Protein AF-0000000076582493 (afdb_homodimer)

Nearest PDB structures (foldseek):
  3i0y-assembly1_B  TM=6.737E-01  e=2.158E-02  Xanthomonas campestris pv. campestris
  3f7x-assembly1_A-2  TM=6.813E-01  e=5.740E-02  Pseudomonas putida KT2440
  3f8h-assembly1_B  TM=6.089E-01  e=3.048E-02  Ruegeria sp. TM1040
  3cnx-assembly1_B  TM=4.450E-01  e=8.586E-02  Streptomyces avermitilis
  6baq-assembly2_B  TM=2.419E-01  e=7.643E-01  Mus musculus

Secondary structure (DSSP, 8-state):
----TT--SHHHHHHHHHHHHHH-TTEEEEEEEEEEETTTTEEEEEEEEEEE--S--TT-PPP---EEEEEEEEEEEE-TTS-EEEEEEEEEESS--STTS---TTT-/----TT--SHHHHHHHHHHHHHH-TTEEEEEEEEEEETTTTEEEEEEEEEEE--S--TT-PPP---EEEEEEEEEEEE-TTS-EEEEEEEEEESTTHHHHS---TTT-

pLDDT: mean 79.19, std 18.36, range [30.31, 95.88]

Radius of gyration: 18.49 Å; Cα contacts (8 Å, |Δi|>4): 428; chains: 2; bounding box: 43×45×30 Å

InterPro domains:
  IPR032710 NTF2-like domain superfamily [SSF54427] (7-92)

Structure (mmCIF, N/CA/C/O backbone):
data_AF-0000000076582493-model_v1
#
loop_
_entity.id
_entity.type
_entity.pdbx_description
1 polymer 'Uncharacterized protein'
#
loop_
_atom_site.group_PDB
_atom_site.id
_atom_site.type_symbol
_atom_site.label_atom_id
_atom_site.label_alt_id
_atom_site.label_comp_id
_atom_site.label_asym_id
_atom_site.label_entity_id
_atom_site.label_seq_id
_atom_site.pdbx_PDB_ins_code
_atom_site.Cartn_x
_atom_site.Cartn_y
_atom_site.Cartn_z
_atom_site.occupancy
_atom_site.B_iso_or_equiv
_atom_site.auth_seq_id
_atom_site.auth_comp_id
_atom_site.auth_asym_id
_atom_site.auth_atom_id
_atom_site.pdbx_PDB_model_num
ATOM 1 N N . MET A 1 1 ? 2.334 21.609 0.823 1 36.66 1 MET A N 1
ATOM 2 C CA . MET A 1 1 ? 3.271 20.844 1.646 1 36.66 1 MET A CA 1
ATOM 3 C C . MET A 1 1 ? 4.688 21.391 1.502 1 36.66 1 MET A C 1
ATOM 5 O O . MET A 1 1 ? 5.195 21.531 0.387 1 36.66 1 MET A O 1
ATOM 9 N N . GLY A 1 2 ? 5.059 22.234 2.297 1 44.94 2 GLY A N 1
ATOM 10 C CA . GLY A 1 2 ? 6.41 22.75 2.137 1 44.94 2 GLY A CA 1
ATOM 11 C C . GLY A 1 2 ? 7.445 21.672 1.931 1 44.94 2 GLY A C 1
ATOM 12 O O . GLY A 1 2 ? 7.367 20.594 2.545 1 44.94 2 GLY A O 1
ATOM 13 N N . LEU A 1 3 ? 7.957 21.469 0.714 1 52.31 3 LEU A N 1
ATOM 14 C CA . LEU A 1 3 ? 9.023 20.547 0.329 1 52.31 3 LEU A CA 1
ATOM 15 C C . LEU A 1 3 ? 10.148 20.562 1.356 1 52.31 3 LEU A C 1
ATOM 17 O O . LEU A 1 3 ? 10.641 21.625 1.735 1 52.31 3 LEU A O 1
ATOM 21 N N . VAL A 1 4 ? 10.055 19.625 2.363 1 58 4 VAL A N 1
ATOM 22 C CA . VAL A 1 4 ? 11.195 19.453 3.262 1 58 4 VAL A CA 1
ATOM 23 C C . VAL A 1 4 ? 12.484 19.359 2.447 1 58 4 VAL A C 1
ATOM 25 O O . VAL A 1 4 ? 12.609 18.5 1.58 1 58 4 VAL A O 1
ATOM 28 N N . GLU A 1 5 ? 13.188 20.484 2.439 1 62.09 5 GLU A N 1
ATOM 29 C CA . GLU A 1 5 ? 14.539 20.406 1.898 1 62.09 5 GLU A CA 1
ATOM 30 C C . GLU A 1 5 ? 15.305 19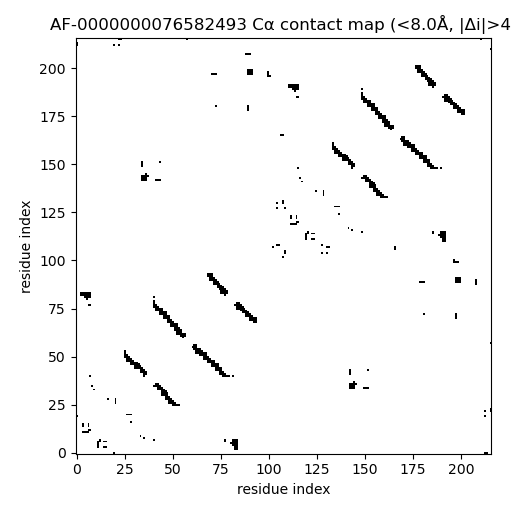.234 2.494 1 62.09 5 GLU A C 1
ATOM 32 O O . GLU A 1 5 ? 15.141 18.906 3.674 1 62.09 5 GLU A O 1
ATOM 37 N N . ASP A 1 6 ? 16 18.391 1.683 1 71.5 6 ASP A N 1
ATOM 38 C CA . ASP A 1 6 ? 16.797 17.25 2.1 1 71.5 6 ASP A CA 1
ATOM 39 C C . ASP A 1 6 ? 15.93 16.188 2.764 1 71.5 6 ASP A C 1
ATOM 41 O O . ASP A 1 6 ? 16.234 15.727 3.869 1 71.5 6 ASP A O 1
ATOM 45 N N . ALA A 1 7 ? 14.867 15.867 2.178 1 73.94 7 ALA A N 1
ATOM 46 C CA . ALA A 1 7 ? 13.859 14.945 2.697 1 73.94 7 ALA A CA 1
ATOM 47 C C . ALA A 1 7 ? 14.266 13.5 2.441 1 73.94 7 ALA A C 1
ATOM 49 O O . ALA A 1 7 ? 13.68 12.578 3.02 1 73.94 7 ALA A O 1
ATOM 50 N N . PHE A 1 8 ? 15.367 13.422 1.615 1 79.38 8 PHE A N 1
ATOM 51 C CA . PHE A 1 8 ? 15.766 12.047 1.321 1 79.38 8 PHE A CA 1
ATOM 52 C C . PHE A 1 8 ? 16.438 11.406 2.531 1 79.38 8 PHE A C 1
ATOM 54 O O . PHE A 1 8 ? 17.25 12.039 3.197 1 79.38 8 PHE A O 1
ATOM 61 N N . GLY A 1 9 ? 15.992 10.219 2.867 1 79.38 9 GLY A N 1
ATOM 62 C CA . GLY A 1 9 ? 16.469 9.5 4.035 1 79.38 9 GLY A CA 1
ATOM 63 C C . GLY A 1 9 ? 15.461 9.438 5.16 1 79.38 9 GLY A C 1
ATOM 64 O O . GLY A 1 9 ? 14.391 10.039 5.07 1 79.38 9 GLY A O 1
ATOM 65 N N . ILE A 1 10 ? 15.781 8.641 6.242 1 80.94 10 ILE A N 1
ATOM 66 C CA . ILE A 1 10 ? 14.867 8.375 7.344 1 80.94 10 ILE A CA 1
ATOM 67 C C . ILE A 1 10 ? 14.492 9.688 8.039 1 80.94 10 ILE A C 1
ATOM 69 O O . ILE A 1 10 ? 13.312 9.953 8.281 1 80.94 10 ILE A O 1
ATOM 73 N N . SER A 1 11 ? 15.531 10.453 8.32 1 83.19 11 SER A N 1
ATOM 74 C CA . SER A 1 11 ? 15.273 11.695 9.039 1 83.19 11 SER A CA 1
ATOM 75 C C . SER A 1 11 ? 14.375 12.625 8.227 1 83.19 11 SER A C 1
ATOM 77 O O . SER A 1 11 ? 13.438 13.219 8.766 1 83.19 11 SER A O 1
ATOM 79 N N . GLY A 1 12 ? 14.688 12.766 6.941 1 83.06 12 GLY A N 1
ATOM 80 C CA . GLY A 1 12 ? 13.898 13.625 6.074 1 83.06 12 GLY A CA 1
ATOM 81 C C . GLY A 1 12 ? 12.461 13.172 5.93 1 83.06 12 GLY A C 1
ATOM 82 O O . GLY A 1 12 ? 11.539 13.984 5.961 1 83.06 12 GLY A O 1
ATOM 83 N N . LEU A 1 13 ? 12.258 11.898 5.812 1 84.88 13 LEU A N 1
ATOM 84 C CA . LEU A 1 13 ? 10.906 11.352 5.68 1 84.88 13 LEU A CA 1
ATOM 85 C C . LEU A 1 13 ? 10.117 11.531 6.969 1 84.88 13 LEU A C 1
ATOM 87 O O . LEU A 1 13 ? 8.922 11.828 6.93 1 84.88 13 LEU A O 1
ATOM 91 N N . GLN A 1 14 ? 10.75 11.297 8.086 1 86.38 14 GLN A N 1
ATOM 92 C CA . GLN A 1 14 ? 10.094 11.531 9.367 1 86.38 14 GLN A CA 1
ATOM 93 C C . GLN A 1 14 ? 9.633 12.984 9.492 1 86.38 14 GLN A C 1
ATOM 95 O O . GLN A 1 14 ? 8.547 13.258 10.008 1 86.38 14 GLN A O 1
ATOM 100 N N . ASP A 1 15 ? 10.492 13.883 9.031 1 84 15 ASP A N 1
ATOM 101 C CA . ASP A 1 15 ? 10.133 15.297 9.055 1 84 15 ASP A CA 1
ATOM 102 C C . ASP A 1 15 ? 8.898 15.562 8.195 1 84 15 ASP A C 1
ATOM 104 O O . ASP A 1 15 ? 8.023 16.344 8.586 1 84 15 ASP A O 1
ATOM 108 N N . VAL A 1 16 ? 8.852 14.953 7.07 1 80.19 16 VAL A N 1
ATOM 109 C CA . VAL A 1 16 ? 7.711 15.109 6.172 1 80.19 16 VAL A CA 1
ATOM 110 C C . VAL A 1 16 ? 6.438 14.633 6.863 1 80.19 16 VAL A C 1
ATOM 112 O O . VAL A 1 16 ? 5.41 15.312 6.828 1 80.19 16 VAL A O 1
ATOM 115 N N . ILE A 1 17 ? 6.484 13.5 7.535 1 83.06 17 ILE A N 1
ATOM 116 C CA . ILE A 1 17 ? 5.336 12.922 8.219 1 83.06 17 ILE A CA 1
ATOM 117 C C . ILE A 1 17 ? 4.906 13.82 9.375 1 83.06 17 ILE A C 1
ATOM 119 O O . ILE A 1 17 ? 3.717 14.07 9.562 1 83.06 17 ILE A O 1
ATOM 123 N N . GLN A 1 18 ? 5.871 14.258 10.07 1 84.5 18 GLN A N 1
ATOM 124 C CA . GLN A 1 18 ? 5.586 15.117 11.211 1 84.5 18 GLN A CA 1
ATOM 125 C C . GLN A 1 18 ? 4.918 16.422 10.766 1 84.5 18 GLN A C 1
ATOM 127 O O . GLN A 1 18 ? 4.004 16.906 11.43 1 84.5 18 GLN A O 1
ATOM 132 N N . GLU A 1 19 ? 5.43 16.984 9.734 1 82.19 19 GLU A N 1
ATOM 133 C CA . GLU A 1 19 ? 4.816 18.203 9.203 1 82.19 19 GLU A CA 1
ATOM 134 C C . GLU A 1 19 ? 3.367 17.953 8.797 1 82.19 19 GLU A C 1
ATOM 136 O O . GLU A 1 19 ? 2.492 18.781 9.07 1 82.19 19 GLU A O 1
ATOM 141 N N . PHE A 1 20 ? 3.115 16.844 8.148 1 81 20 PHE A N 1
ATOM 142 C CA . PHE A 1 20 ? 1.756 16.484 7.762 1 81 20 PHE A CA 1
ATOM 143 C C . PHE A 1 20 ? 0.87 16.312 8.992 1 81 20 PHE A C 1
ATOM 145 O O . PHE A 1 20 ? -0.244 16.844 9.031 1 81 20 PHE A O 1
ATOM 152 N N . GLN A 1 21 ? 1.326 15.648 9.953 1 85.94 21 GLN A N 1
ATOM 153 C CA . GLN A 1 21 ? 0.554 15.414 11.164 1 85.94 21 GLN A CA 1
ATOM 154 C C . GLN A 1 21 ? 0.269 16.719 11.898 1 85.94 21 GLN A C 1
ATOM 156 O O . GLN A 1 21 ? -0.774 16.875 12.539 1 85.94 21 GLN A O 1
ATOM 161 N N . ALA A 1 22 ? 1.181 17.656 11.836 1 85.69 22 ALA A N 1
ATOM 162 C CA . ALA A 1 22 ? 0.992 18.953 12.5 1 85.69 22 ALA A CA 1
ATOM 163 C C . ALA A 1 22 ? -0.225 19.688 11.945 1 85.69 22 ALA A C 1
ATOM 165 O O . ALA A 1 22 ? -0.919 20.391 12.68 1 85.69 22 ALA A O 1
ATOM 166 N N . SER A 1 23 ? -0.475 19.5 10.68 1 83.5 23 SER A N 1
ATOM 167 C CA . SER A 1 23 ? -1.624 20.125 10.039 1 83.5 23 SER A CA 1
ATOM 168 C C . SER A 1 23 ? -2.887 19.297 10.227 1 83.5 23 SER A C 1
ATOM 170 O O . SER A 1 23 ? -3.99 19.75 9.914 1 83.5 23 SER A O 1
ATOM 172 N N . HIS A 1 24 ? -2.807 18.125 10.734 1 85.5 24 HIS A N 1
ATOM 173 C CA . HIS A 1 24 ? -3.904 17.203 11 1 85.5 24 HIS A CA 1
ATOM 174 C C . HIS A 1 24 ? -3.877 16.719 12.445 1 85.5 24 HIS A C 1
ATOM 176 O O . HIS A 1 24 ? -3.498 15.57 12.719 1 85.5 24 HIS A O 1
ATOM 182 N N . PRO A 1 25 ? -4.418 17.516 13.305 1 87.5 25 PRO A N 1
ATOM 183 C CA . PRO A 1 25 ? -4.234 17.25 14.734 1 87.5 25 PRO A CA 1
ATOM 184 C C . PRO A 1 25 ? -4.984 16 15.195 1 87.5 25 PRO A C 1
ATOM 186 O O . PRO A 1 25 ? -4.719 15.484 16.281 1 87.5 25 PRO A O 1
ATOM 189 N N . LEU A 1 26 ? -5.934 15.547 14.492 1 90.19 26 LEU A N 1
ATOM 190 C CA . LEU A 1 26 ? -6.695 14.375 14.891 1 90.19 26 LEU A CA 1
ATOM 191 C C . LEU A 1 26 ? -6.168 13.117 14.203 1 90.19 26 LEU A C 1
ATOM 193 O O . LEU A 1 26 ? -6.836 12.086 14.188 1 90.19 26 LEU A O 1
ATOM 197 N N . LEU A 1 27 ? -5.027 13.273 13.602 1 90.69 27 LEU A N 1
ATOM 198 C CA . LEU A 1 27 ? -4.375 12.172 12.891 1 90.69 27 LEU A CA 1
ATOM 199 C C . LEU A 1 27 ? -3.082 11.766 13.586 1 90.69 27 LEU A C 1
ATOM 201 O O . LEU A 1 27 ? -2.279 12.625 13.961 1 90.69 27 LEU A O 1
ATOM 205 N N . LYS A 1 28 ? -2.975 10.508 13.906 1 93.31 28 LYS A N 1
ATOM 206 C CA . LYS A 1 28 ? -1.711 9.93 14.352 1 93.31 28 LYS A CA 1
ATOM 207 C C . LYS A 1 28 ? -1.172 8.938 13.32 1 93.31 28 LYS A C 1
ATOM 209 O O . LYS A 1 28 ? -1.895 8.039 12.875 1 93.31 28 LYS A O 1
ATOM 214 N N . VAL A 1 29 ? 0.075 9.125 12.969 1 91.56 29 VAL A N 1
ATOM 215 C CA . VAL A 1 29 ? 0.709 8.25 11.984 1 91.56 29 VAL A CA 1
ATOM 216 C C . VAL A 1 29 ? 1.941 7.594 12.602 1 91.56 29 VAL A C 1
ATOM 218 O O . VAL A 1 29 ? 2.799 8.273 13.172 1 91.56 29 VAL A O 1
ATOM 221 N N . LEU A 1 30 ? 1.974 6.301 12.57 1 92.06 30 LEU A N 1
ATOM 222 C CA . LEU A 1 30 ? 3.145 5.52 12.953 1 92.06 30 LEU A CA 1
ATOM 223 C C . LEU A 1 30 ? 3.818 4.914 11.727 1 92.06 30 LEU A C 1
ATOM 225 O O . LEU A 1 30 ? 3.16 4.281 10.898 1 92.06 30 LEU A O 1
ATOM 229 N N . MET A 1 31 ? 5.113 5.152 11.586 1 92.81 31 MET A N 1
ATOM 230 C CA . MET A 1 31 ? 5.867 4.516 10.516 1 92.81 31 MET A CA 1
ATOM 231 C C . MET A 1 31 ? 6.277 3.098 10.898 1 92.81 31 MET A C 1
ATOM 233 O O . MET A 1 31 ? 7.078 2.904 11.812 1 92.81 31 MET A O 1
ATOM 237 N N . ASP A 1 32 ? 5.844 2.09 10.219 1 92.31 32 ASP A N 1
ATOM 238 C CA . ASP A 1 32 ? 6.078 0.681 10.523 1 92.31 32 ASP A CA 1
ATOM 239 C C . ASP A 1 32 ? 7.398 0.202 9.922 1 92.31 32 ASP A C 1
ATOM 241 O O . ASP A 1 32 ? 8.102 -0.613 10.523 1 92.31 32 ASP A O 1
ATOM 245 N N . ASP A 1 33 ? 7.676 0.625 8.758 1 91.69 33 ASP A N 1
ATOM 246 C CA . ASP A 1 33 ? 8.867 0.214 8.023 1 91.69 33 ASP A CA 1
ATOM 247 C C . ASP A 1 33 ? 9.195 1.215 6.918 1 91.69 33 ASP A C 1
ATOM 249 O O . ASP A 1 33 ? 8.336 1.988 6.492 1 91.69 33 ASP A O 1
ATOM 253 N N . LEU A 1 34 ? 10.453 1.189 6.602 1 93.94 34 LEU A N 1
ATOM 254 C CA .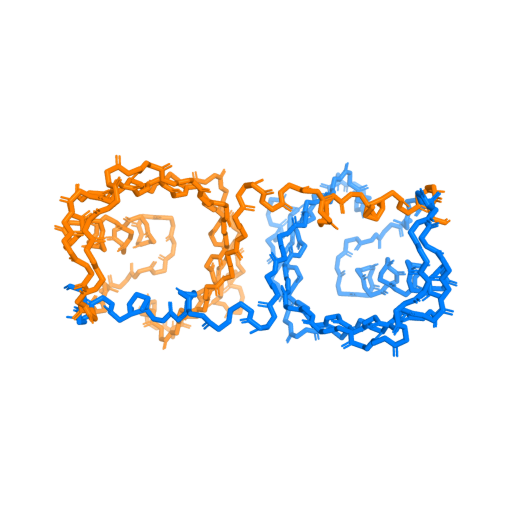 LEU A 1 34 ? 10.953 2.061 5.543 1 93.94 34 LEU A CA 1
ATOM 255 C C . LEU A 1 34 ? 11.891 1.3 4.609 1 93.94 34 LEU A C 1
ATOM 257 O O . LEU A 1 34 ? 12.852 0.669 5.062 1 93.94 34 LEU A O 1
ATOM 261 N N . ILE A 1 35 ? 11.523 1.297 3.301 1 94.81 35 ILE A N 1
ATOM 262 C CA . ILE A 1 35 ? 12.383 0.727 2.268 1 94.81 35 ILE A CA 1
ATOM 263 C C . ILE A 1 35 ? 12.922 1.84 1.372 1 94.81 35 ILE A C 1
ATOM 265 O O . ILE A 1 35 ? 12.148 2.592 0.774 1 94.81 35 ILE A O 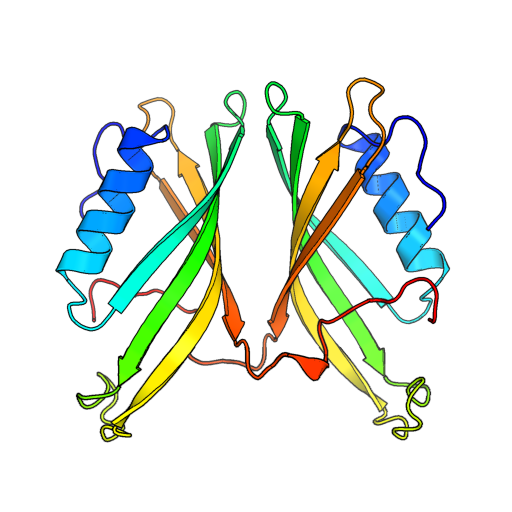1
ATOM 269 N N . ILE A 1 36 ? 14.25 1.896 1.342 1 93.88 36 ILE A N 1
ATOM 270 C CA . ILE A 1 36 ? 14.875 2.986 0.6 1 93.88 36 ILE A CA 1
ATOM 271 C C . ILE A 1 36 ? 15.711 2.42 -0.544 1 93.88 36 ILE A C 1
ATOM 273 O O . ILE A 1 36 ? 16.547 1.539 -0.333 1 93.88 36 ILE A O 1
ATOM 277 N N . ASP A 1 37 ? 15.414 2.854 -1.772 1 93.31 37 ASP A N 1
ATOM 278 C CA . ASP A 1 37 ? 16.234 2.613 -2.949 1 93.31 37 ASP A CA 1
ATOM 279 C C . ASP A 1 37 ? 17.141 3.814 -3.246 1 93.31 37 ASP A C 1
ATOM 281 O O . ASP A 1 37 ? 16.688 4.789 -3.861 1 93.31 37 ASP A O 1
ATOM 285 N N . GLU A 1 38 ? 18.391 3.688 -2.801 1 89.75 38 GLU A N 1
ATOM 286 C CA . GLU A 1 38 ? 19.312 4.82 -2.922 1 89.75 38 GLU A CA 1
ATOM 287 C C . GLU A 1 38 ? 19.641 5.109 -4.383 1 89.75 38 GLU A C 1
ATOM 289 O O . GLU A 1 38 ? 19.781 6.27 -4.773 1 89.75 38 GLU A O 1
ATOM 294 N N . GLU A 1 39 ? 19.75 4.082 -5.152 1 89.69 39 GLU A N 1
ATOM 295 C CA . GLU A 1 39 ? 20.125 4.25 -6.551 1 89.69 39 GLU A CA 1
ATOM 296 C C . GLU A 1 39 ? 19.047 4.98 -7.332 1 89.69 39 GLU A C 1
ATOM 298 O O . GLU A 1 39 ? 19.328 5.91 -8.086 1 89.69 39 GLU A O 1
ATOM 303 N N . ARG A 1 40 ? 17.797 4.672 -7.121 1 92.19 40 ARG A N 1
ATOM 304 C CA . ARG A 1 40 ? 16.703 5.266 -7.867 1 92.19 40 ARG A CA 1
ATOM 305 C C . ARG A 1 40 ? 16.094 6.434 -7.105 1 92.19 40 ARG A C 1
ATOM 307 O O . ARG A 1 40 ? 15.18 7.102 -7.602 1 92.19 40 ARG A O 1
ATOM 314 N N . ARG A 1 41 ? 16.5 6.73 -5.977 1 92.12 41 ARG A N 1
ATOM 315 C CA . ARG A 1 41 ? 16.047 7.832 -5.137 1 92.12 41 ARG A CA 1
ATOM 316 C C . ARG A 1 41 ? 14.547 7.758 -4.906 1 92.12 41 ARG A C 1
ATOM 318 O O . ARG A 1 41 ? 13.836 8.742 -5.113 1 92.12 41 ARG A O 1
ATOM 325 N N . THR A 1 42 ? 14.117 6.605 -4.562 1 94.38 42 THR A N 1
ATOM 326 C CA . THR A 1 42 ? 12.734 6.332 -4.188 1 94.38 42 THR A CA 1
ATOM 327 C C . THR A 1 42 ? 12.664 5.664 -2.816 1 94.38 42 THR A C 1
ATOM 329 O O . THR A 1 42 ? 13.672 5.156 -2.318 1 94.38 42 THR A O 1
ATOM 332 N N . ALA A 1 43 ? 11.562 5.797 -2.137 1 94.62 43 ALA A N 1
ATOM 333 C CA . ALA A 1 43 ? 11.344 5.152 -0.845 1 94.62 43 ALA A CA 1
ATOM 334 C C . ALA A 1 43 ? 9.891 4.734 -0.679 1 94.62 43 ALA A C 1
ATOM 336 O O . ALA A 1 43 ? 8.992 5.32 -1.293 1 94.62 43 ALA A O 1
ATOM 337 N N . SER A 1 44 ? 9.711 3.721 0.013 1 95.88 44 SER A N 1
ATOM 338 C CA . SER A 1 44 ? 8.391 3.293 0.472 1 95.88 44 SER A CA 1
ATOM 339 C C . SER A 1 44 ? 8.305 3.309 1.994 1 95.88 44 SER A C 1
ATOM 341 O O . SER A 1 44 ? 9.086 2.646 2.674 1 95.88 44 SER A O 1
ATOM 343 N N . ALA A 1 45 ? 7.41 4.094 2.523 1 94.19 45 ALA A N 1
ATOM 344 C CA . ALA A 1 45 ? 7.152 4.125 3.961 1 94.19 45 ALA A CA 1
ATOM 345 C C . ALA A 1 45 ? 5.844 3.416 4.301 1 94.19 45 ALA A C 1
ATOM 347 O O . ALA A 1 45 ? 4.77 3.842 3.873 1 94.19 45 ALA A O 1
ATOM 348 N N . PHE A 1 46 ? 6 2.348 4.988 1 93.56 46 PHE A N 1
ATOM 349 C CA . PHE A 1 46 ? 4.836 1.642 5.508 1 93.56 46 PHE A CA 1
ATOM 350 C C . PHE A 1 46 ? 4.391 2.238 6.836 1 93.56 46 PHE A C 1
ATOM 352 O O . PHE A 1 46 ? 5.223 2.541 7.695 1 93.56 46 PHE A O 1
ATOM 359 N N . PHE A 1 47 ? 3.008 2.398 6.852 1 92 47 PHE A N 1
ATOM 360 C CA . PHE A 1 47 ? 2.557 3.131 8.031 1 92 47 PHE A CA 1
ATOM 361 C C . PHE A 1 47 ? 1.211 2.604 8.516 1 92 47 PHE A C 1
ATOM 363 O O . PHE A 1 47 ? 0.502 1.921 7.77 1 92 47 PHE A O 1
ATOM 370 N N . THR A 1 48 ? 0.929 2.854 9.75 1 92 48 THR A N 1
ATOM 371 C CA . THR A 1 48 ? -0.396 2.773 10.359 1 92 48 THR A CA 1
ATOM 372 C C . THR A 1 48 ? -0.877 4.156 10.789 1 92 48 THR A C 1
ATOM 374 O O . THR A 1 48 ? -0.167 4.875 11.492 1 92 48 THR A O 1
ATOM 377 N N . ALA A 1 49 ? -2.049 4.527 10.242 1 91.19 49 ALA A N 1
ATOM 378 C CA . ALA A 1 49 ? -2.615 5.832 10.57 1 91.19 49 ALA A CA 1
ATOM 379 C C . ALA A 1 49 ? -3.941 5.684 11.312 1 91.19 49 ALA A C 1
ATOM 381 O O . ALA A 1 49 ? -4.762 4.832 10.969 1 91.19 49 ALA A O 1
ATOM 382 N N . THR A 1 50 ? -4.062 6.41 12.336 1 91.38 50 THR A N 1
ATOM 383 C CA . THR A 1 50 ? -5.297 6.469 13.109 1 91.38 50 THR A CA 1
ATOM 384 C C . THR A 1 50 ? -5.871 7.883 13.102 1 91.38 50 THR A C 1
ATOM 386 O O . THR A 1 50 ? -5.168 8.852 13.406 1 91.38 50 THR A O 1
ATOM 389 N N . ALA A 1 51 ? -7.152 7.961 12.664 1 88.25 51 ALA A N 1
ATOM 390 C CA . ALA A 1 51 ? -7.809 9.266 12.578 1 88.25 51 ALA A CA 1
ATOM 391 C C . ALA A 1 51 ? -9.086 9.289 13.414 1 88.25 51 ALA A C 1
ATOM 393 O O . ALA A 1 51 ? -9.891 8.359 13.359 1 88.25 51 ALA A O 1
ATOM 394 N N . ALA A 1 52 ? -9.219 10.352 14.164 1 90.38 52 ALA A N 1
ATOM 395 C CA . ALA A 1 52 ? -10.469 10.609 14.875 1 90.38 52 ALA A CA 1
ATOM 396 C C . ALA A 1 52 ? -11.391 11.508 14.062 1 90.38 52 ALA A C 1
ATOM 398 O O . ALA A 1 52 ? -10.977 12.562 13.586 1 90.38 52 ALA A O 1
ATOM 399 N N . HIS A 1 53 ? -12.586 11 13.859 1 87.88 53 HIS A N 1
ATOM 400 C CA . HIS A 1 53 ? -13.555 11.773 13.086 1 87.88 53 HIS A CA 1
ATOM 401 C C . HIS A 1 53 ? -14.477 12.57 13.992 1 87.88 53 HIS A C 1
ATOM 403 O O . HIS A 1 53 ? -15.695 12.359 13.992 1 87.88 53 HIS A O 1
ATOM 409 N N . LEU A 1 54 ? -13.867 13.586 14.602 1 91.44 54 LEU A N 1
ATOM 410 C CA . LEU A 1 54 ? -14.578 14.352 15.609 1 91.44 54 LEU A CA 1
ATOM 411 C C . LEU A 1 54 ? -15.039 15.695 15.047 1 91.44 54 LEU A C 1
ATOM 413 O O . LEU A 1 54 ? -15.773 16.438 15.711 1 91.44 54 LEU A O 1
ATOM 417 N N . LEU A 1 55 ? -14.609 16.031 13.883 1 87.31 55 LEU A N 1
ATOM 418 C CA . LEU A 1 55 ? -14.992 17.25 13.188 1 87.31 55 LEU A CA 1
ATOM 419 C C . LEU A 1 55 ? -15.609 16.953 11.828 1 87.31 55 LEU A C 1
ATOM 421 O O . LEU A 1 55 ? -15.367 15.875 11.266 1 87.31 55 LEU A O 1
ATOM 425 N N . PRO A 1 56 ? -16.531 17.906 11.359 1 83.06 56 PRO A N 1
ATOM 426 C CA . PRO A 1 56 ? -17.031 17.688 10 1 83.06 56 PRO A CA 1
ATOM 427 C C . PRO A 1 56 ? -15.906 17.656 8.953 1 83.06 56 PRO A C 1
ATOM 429 O O . PRO A 1 56 ? -14.852 18.266 9.156 1 83.06 56 PRO A O 1
ATOM 432 N N . SER A 1 57 ? -16.234 16.812 7.938 1 74.94 57 SER A N 1
ATOM 433 C CA . SER A 1 57 ? -15.273 16.781 6.844 1 74.94 57 SER A CA 1
ATOM 434 C C . SER A 1 57 ? -15.273 18.109 6.07 1 74.94 57 SER A C 1
ATOM 436 O O . SER A 1 57 ? -16.156 18.938 6.262 1 74.94 57 SER A O 1
ATOM 438 N N . ARG A 1 58 ? -14.211 18.203 5.348 1 74.12 58 ARG A N 1
ATOM 439 C CA . ARG A 1 58 ? -14.141 19.406 4.512 1 74.12 58 ARG A CA 1
ATOM 440 C C . ARG A 1 58 ? -15.312 19.469 3.545 1 74.12 58 ARG A C 1
ATOM 442 O O . ARG A 1 58 ? -15.711 20.547 3.111 1 74.12 58 ARG A O 1
ATOM 449 N N . GLU A 1 59 ? -15.883 18.312 3.219 1 74.81 59 GLU A N 1
ATOM 450 C CA . GLU A 1 59 ? -17 18.234 2.285 1 74.81 59 GLU A CA 1
ATOM 451 C C . GLU A 1 59 ? -18.328 18.406 3.008 1 74.81 59 GLU A C 1
ATOM 453 O O . GLU A 1 59 ? -19.391 18.359 2.383 1 74.81 59 GLU A O 1
ATOM 458 N N . GLY A 1 60 ? -18.266 18.531 4.227 1 76.75 60 GLY A N 1
ATOM 459 C CA . GLY A 1 60 ? -19.484 18.844 4.965 1 76.75 60 GLY A CA 1
ATOM 460 C C . GLY A 1 60 ? -20.125 17.625 5.586 1 76.75 60 GLY A C 1
ATOM 461 O O . GLY A 1 60 ? -21.25 17.688 6.078 1 76.75 60 GLY A O 1
ATOM 462 N N . VAL A 1 61 ? -19.469 16.516 5.441 1 79.25 61 VAL A N 1
ATOM 463 C CA . VAL A 1 61 ? -19.984 15.328 6.113 1 79.25 61 VAL A CA 1
ATOM 464 C C . VAL A 1 61 ? -19.875 15.5 7.625 1 79.25 61 VAL A C 1
ATOM 466 O O . VAL A 1 61 ? -18.812 15.836 8.141 1 79.25 61 VAL A O 1
ATOM 469 N N . PRO A 1 62 ? -21 15.305 8.281 1 88.31 62 PRO A N 1
ATOM 470 C CA . PRO A 1 62 ? -20.969 15.477 9.734 1 88.31 62 PRO A CA 1
ATOM 471 C C . PRO A 1 62 ? -19.969 14.539 10.422 1 88.31 62 PRO A C 1
ATOM 473 O O . PRO A 1 62 ? -19.688 13.453 9.914 1 88.31 62 PRO A O 1
ATOM 476 N N . ALA A 1 63 ? -19.531 15.023 11.633 1 88.75 63 ALA A N 1
ATOM 477 C CA . ALA A 1 63 ? -18.672 14.172 12.453 1 88.75 63 ALA A CA 1
ATOM 478 C C . ALA A 1 63 ? -19.391 12.898 12.875 1 88.75 63 ALA A C 1
ATOM 480 O O . ALA A 1 63 ? -20.578 12.93 13.195 1 88.75 63 ALA A O 1
ATOM 481 N N . THR A 1 64 ? -18.672 11.812 12.781 1 85.94 64 THR A N 1
ATOM 482 C CA . THR A 1 64 ? -19.281 10.531 13.156 1 85.94 64 THR A CA 1
ATOM 483 C C . THR A 1 64 ? -18.906 10.172 14.594 1 85.94 64 THR A C 1
ATOM 485 O O . THR A 1 64 ? -19.562 9.328 15.211 1 85.94 64 THR A O 1
ATOM 488 N N . GLY A 1 65 ? -17.875 10.805 15.055 1 90.06 65 GLY A N 1
ATOM 489 C CA . GLY A 1 65 ? -17.391 10.477 16.391 1 90.06 65 GLY A CA 1
ATOM 490 C C . GLY A 1 65 ? -16.562 9.211 16.422 1 90.06 65 GLY A C 1
ATOM 491 O O . GLY A 1 65 ? -16.047 8.836 17.484 1 90.06 65 GLY A O 1
ATOM 492 N N . HIS A 1 66 ? -16.297 8.539 15.289 1 87.06 66 HIS A N 1
ATOM 493 C CA . HIS A 1 66 ? -15.578 7.273 15.258 1 87.06 66 HIS A CA 1
ATOM 494 C C . HIS A 1 66 ? -14.086 7.496 15.039 1 87.06 66 HIS A C 1
ATOM 496 O O . HIS A 1 66 ? -13.672 8.578 14.617 1 87.06 66 HIS A O 1
ATOM 502 N N . VAL A 1 67 ? -13.344 6.531 15.516 1 87.25 67 VAL A N 1
ATOM 503 C CA . VAL A 1 67 ? -11.922 6.438 15.211 1 87.25 67 VAL A CA 1
ATOM 504 C C . VAL A 1 67 ? -11.688 5.344 14.172 1 87.25 67 VAL A C 1
ATOM 506 O O . VAL A 1 67 ? -12.258 4.25 14.273 1 87.25 67 VAL A O 1
ATOM 509 N N . SER A 1 68 ? -10.977 5.785 13.125 1 85.19 68 SER A N 1
ATOM 510 C CA . SER A 1 68 ? -10.633 4.797 12.109 1 85.19 68 SER A CA 1
ATOM 511 C C . SER A 1 68 ? -9.125 4.57 12.047 1 85.19 68 SER A C 1
ATOM 513 O O . SER A 1 68 ? -8.344 5.48 12.336 1 85.19 68 SER A O 1
ATOM 515 N N . THR A 1 69 ? -8.797 3.303 11.781 1 88.25 69 THR A N 1
ATOM 516 C CA . THR A 1 69 ? -7.402 2.936 11.578 1 88.25 69 THR A CA 1
ATOM 517 C C . THR A 1 69 ? -7.191 2.346 10.188 1 88.25 69 THR A C 1
ATOM 519 O O . THR A 1 69 ? -8 1.542 9.719 1 88.25 69 THR A O 1
ATOM 522 N N . VAL A 1 70 ? -6.145 2.869 9.523 1 87.69 70 VAL A N 1
ATOM 523 C CA . VAL A 1 70 ? -5.797 2.336 8.211 1 87.69 70 VAL A CA 1
ATOM 524 C C . VAL A 1 70 ? -4.316 1.96 8.18 1 87.69 70 VAL A C 1
ATOM 526 O O . VAL A 1 70 ? -3.508 2.535 8.914 1 87.69 70 VAL A O 1
ATOM 529 N N . GLN A 1 71 ? -4.051 0.875 7.477 1 90.12 71 GLN A N 1
ATOM 530 C CA . GLN A 1 71 ? -2.68 0.604 7.055 1 90.12 71 GLN A CA 1
ATOM 531 C C . GLN A 1 71 ? -2.428 1.116 5.641 1 90.12 71 GLN A C 1
ATOM 533 O O . GLN A 1 71 ? -3.312 1.057 4.785 1 90.12 71 GLN A O 1
ATOM 538 N N . GLY A 1 72 ? -1.205 1.63 5.48 1 90.88 72 GLY A N 1
ATOM 539 C CA . GLY A 1 72 ? -0.916 2.178 4.168 1 90.88 72 GLY A CA 1
ATOM 540 C C . GLY A 1 72 ? 0.562 2.162 3.824 1 90.88 72 GLY A C 1
ATOM 541 O O . GLY A 1 72 ? 1.388 1.738 4.637 1 90.88 72 GLY A O 1
ATOM 542 N N . VAL A 1 73 ? 0.817 2.494 2.611 1 92.88 73 VAL A N 1
ATOM 543 C CA 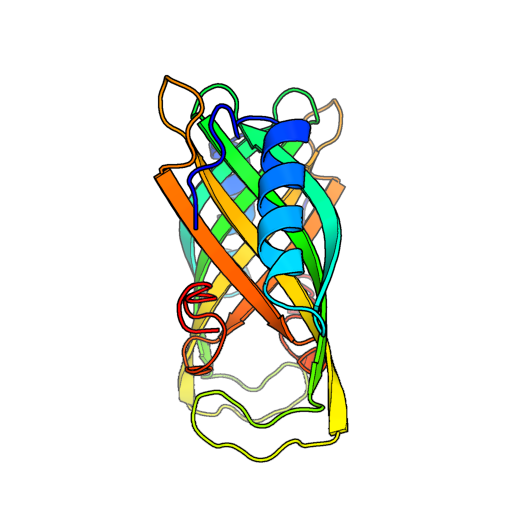. VAL A 1 73 ? 2.174 2.688 2.107 1 92.88 73 VAL A CA 1
ATOM 544 C C . VAL A 1 73 ? 2.24 3.969 1.279 1 92.88 73 VAL A C 1
ATOM 546 O O . VAL A 1 73 ? 1.403 4.191 0.402 1 92.88 73 VAL A O 1
ATOM 549 N N . ASP A 1 74 ? 3.191 4.828 1.655 1 91.56 74 ASP A N 1
ATOM 550 C CA . ASP A 1 74 ? 3.514 5.977 0.814 1 91.56 74 ASP A CA 1
ATOM 551 C C . ASP A 1 74 ? 4.746 5.699 -0.045 1 91.56 74 ASP A C 1
ATOM 553 O O . ASP A 1 74 ? 5.773 5.246 0.462 1 91.56 74 ASP A O 1
ATOM 557 N N . ARG A 1 75 ? 4.582 5.887 -1.276 1 93.38 75 ARG A N 1
ATOM 558 C CA . ARG A 1 75 ? 5.711 5.887 -2.201 1 93.38 75 ARG A CA 1
ATOM 559 C C . ARG A 1 75 ? 6.238 7.301 -2.418 1 93.38 75 ARG A C 1
ATOM 561 O O . ARG A 1 75 ? 5.48 8.203 -2.773 1 93.38 75 ARG A O 1
ATOM 568 N N . PHE A 1 76 ? 7.551 7.43 -2.217 1 91.12 76 PHE A N 1
ATOM 569 C CA . PHE A 1 76 ? 8.188 8.727 -2.389 1 91.12 76 PHE A CA 1
ATOM 570 C C . PHE A 1 76 ? 9.172 8.695 -3.553 1 91.12 76 PHE A C 1
ATOM 572 O O . PHE A 1 76 ? 9.891 7.715 -3.74 1 91.12 76 PHE A O 1
ATOM 579 N N . GLN A 1 77 ? 9.227 9.828 -4.293 1 92.25 77 GLN A N 1
ATOM 580 C CA . GLN A 1 77 ? 10.273 10.109 -5.266 1 92.25 77 GLN A CA 1
ATOM 581 C C . GLN A 1 77 ? 11.062 11.352 -4.879 1 92.25 77 GLN A C 1
ATOM 583 O O . GLN A 1 77 ? 10.484 12.352 -4.441 1 92.25 77 GLN A O 1
ATOM 588 N N . PHE A 1 78 ? 12.398 11.211 -5.055 1 90.88 78 PHE A N 1
ATOM 589 C CA . PHE A 1 78 ? 13.273 12.328 -4.695 1 90.88 78 PHE A CA 1
ATOM 590 C C . PHE A 1 78 ? 14.133 12.75 -5.883 1 90.88 78 PHE A C 1
ATOM 592 O O . PHE A 1 78 ? 14.539 11.914 -6.688 1 90.88 78 PHE A O 1
ATOM 599 N N . ASP A 1 79 ? 14.406 14.117 -5.992 1 91.94 79 ASP A N 1
ATOM 600 C CA . ASP A 1 79 ? 15.344 14.57 -7.008 1 91.94 79 ASP A CA 1
ATOM 601 C C . ASP A 1 79 ? 16.781 14.438 -6.527 1 91.94 79 ASP A C 1
ATOM 603 O O . ASP A 1 79 ? 17.031 13.914 -5.441 1 91.94 79 ASP A O 1
ATOM 607 N N . ARG A 1 80 ? 17.703 14.852 -7.43 1 91.06 80 ARG A N 1
ATOM 608 C CA . ARG A 1 80 ? 19.125 14.672 -7.16 1 91.06 80 ARG A CA 1
ATOM 609 C C . ARG A 1 80 ? 19.562 15.484 -5.945 1 91.06 80 ARG A C 1
ATOM 611 O O . ARG A 1 80 ? 20.578 15.164 -5.309 1 91.06 80 ARG A O 1
ATOM 618 N N . GLN A 1 81 ? 18.812 16.469 -5.578 1 89 81 GLN A N 1
ATOM 619 C CA . GLN A 1 81 ? 19.141 17.312 -4.43 1 89 81 GLN A CA 1
ATOM 620 C C . GLN A 1 81 ? 18.469 16.797 -3.16 1 89 81 GLN A C 1
ATOM 622 O O . GLN A 1 81 ? 18.609 17.391 -2.092 1 89 81 GLN A O 1
ATOM 627 N N . GLY A 1 82 ? 17.781 15.688 -3.227 1 86.88 82 GLY A N 1
ATOM 628 C CA . GLY A 1 82 ? 17.172 15.086 -2.055 1 86.88 82 GLY A CA 1
ATOM 629 C C . GLY A 1 82 ? 15.797 15.648 -1.736 1 86.88 82 GLY A C 1
ATOM 630 O O . GLY A 1 82 ? 15.242 15.391 -0.663 1 86.88 82 GLY A O 1
ATOM 631 N N . ARG A 1 83 ? 15.266 16.375 -2.695 1 85.5 83 ARG A N 1
ATOM 632 C CA . ARG A 1 83 ? 13.93 16.922 -2.498 1 85.5 83 ARG A CA 1
ATOM 633 C C . ARG A 1 83 ? 12.859 15.93 -2.959 1 85.5 83 ARG A C 1
ATOM 635 O O . ARG A 1 83 ? 13 15.297 -4.008 1 85.5 83 ARG A O 1
ATOM 642 N N . CYS A 1 84 ? 11.82 15.852 -2.086 1 86.69 84 CYS A N 1
ATOM 643 C CA . CYS A 1 84 ? 10.711 14.984 -2.463 1 86.69 84 CYS A CA 1
ATOM 644 C C . CYS A 1 84 ? 9.898 15.602 -3.596 1 86.69 84 CYS A C 1
ATOM 646 O O . CYS A 1 84 ? 9.406 16.719 -3.475 1 86.69 84 CYS A O 1
ATOM 648 N N . THR A 1 85 ? 9.703 14.852 -4.742 1 88 85 THR A N 1
ATOM 649 C CA . THR A 1 85 ? 9.047 15.398 -5.93 1 88 85 THR A CA 1
ATOM 650 C C . THR A 1 85 ? 7.68 14.758 -6.133 1 88 85 THR A C 1
ATOM 652 O O . THR A 1 85 ? 6.855 15.273 -6.898 1 88 85 THR A O 1
ATOM 655 N N . SER A 1 86 ? 7.438 13.695 -5.52 1 86.19 86 SER A N 1
ATOM 656 C CA . SER A 1 86 ? 6.168 12.984 -5.672 1 86.19 86 SER A CA 1
ATOM 657 C C . SER A 1 86 ? 5.879 12.102 -4.461 1 86.19 86 SER A C 1
ATOM 659 O O . SER A 1 86 ? 6.785 11.484 -3.904 1 86.19 86 SER A O 1
ATOM 661 N N . ILE A 1 87 ? 4.582 12.023 -4.004 1 86.44 87 ILE A N 1
ATOM 662 C CA . ILE A 1 87 ? 4.086 11.109 -2.986 1 86.44 87 ILE A CA 1
ATOM 663 C C . ILE A 1 87 ? 2.828 10.406 -3.492 1 86.44 87 ILE A C 1
ATOM 665 O O . ILE A 1 87 ? 1.886 11.062 -3.947 1 86.44 87 ILE A O 1
ATOM 669 N N . GLN A 1 88 ? 2.885 9.094 -3.553 1 87.81 88 GLN A N 1
ATOM 670 C CA . GLN A 1 88 ? 1.717 8.273 -3.848 1 87.81 88 GLN A CA 1
ATOM 671 C C . GLN A 1 88 ? 1.352 7.391 -2.658 1 87.81 88 GLN A C 1
ATOM 673 O O . GLN A 1 88 ? 2.201 6.672 -2.127 1 87.81 88 GLN A O 1
ATOM 678 N N . SER A 1 89 ? 0.096 7.449 -2.311 1 89.38 89 SER A N 1
ATOM 679 C CA . SER A 1 89 ? -0.321 6.695 -1.132 1 89.38 89 SER A CA 1
ATOM 680 C C . SER A 1 89 ? -1.295 5.582 -1.504 1 89.38 89 SER A C 1
ATOM 682 O O . SER A 1 89 ? -2.188 5.781 -2.33 1 89.38 89 SER A O 1
ATOM 684 N N . THR A 1 90 ? -1.02 4.438 -0.994 1 88.25 90 THR A N 1
ATOM 685 C CA . THR A 1 90 ? -1.941 3.309 -0.999 1 88.25 90 THR A CA 1
ATOM 686 C C . THR A 1 90 ? -2.393 2.973 0.419 1 88.25 90 THR A C 1
ATOM 688 O O . THR A 1 90 ? -1.564 2.811 1.318 1 88.25 90 THR A O 1
ATOM 691 N N . ARG A 1 91 ? -3.691 2.943 0.59 1 87.06 91 ARG A N 1
ATOM 692 C CA . ARG A 1 91 ? -4.219 2.705 1.93 1 87.06 91 ARG A CA 1
ATOM 693 C C . ARG A 1 91 ? -5.242 1.576 1.923 1 87.06 91 ARG A C 1
ATOM 695 O O . ARG A 1 91 ? -5.949 1.379 0.933 1 87.06 91 ARG A O 1
ATOM 702 N N . GLN A 1 92 ? -5.27 0.951 2.975 1 83.56 92 GLN A N 1
ATOM 703 C CA . GLN A 1 92 ? -6.215 -0.133 3.213 1 83.56 92 GLN A CA 1
ATOM 704 C C . GLN A 1 92 ? -6.824 -0.035 4.609 1 83.56 92 GLN A C 1
ATOM 706 O O . GLN A 1 92 ? -6.098 0.022 5.605 1 83.56 92 GLN A O 1
ATOM 711 N N . ARG A 1 93 ? -8.234 0.035 4.559 1 77.25 93 ARG A N 1
ATOM 712 C CA . ARG A 1 93 ? -8.914 0.061 5.848 1 77.25 93 ARG A CA 1
ATOM 713 C C . ARG A 1 93 ? -8.836 -1.3 6.535 1 77.25 93 ARG A C 1
ATOM 715 O O . ARG A 1 93 ? -8.938 -2.338 5.875 1 77.25 93 ARG A O 1
ATOM 722 N N . PHE A 1 94 ? -8.68 -1.28 7.926 1 66.81 94 PHE A N 1
ATOM 723 C CA . PHE A 1 94 ? -8.641 -2.52 8.695 1 66.81 94 PHE A CA 1
ATOM 724 C C . PHE A 1 94 ? -9.953 -3.283 8.547 1 66.81 94 PHE A C 1
ATOM 726 O O . PHE A 1 94 ? -9.969 -4.516 8.586 1 66.81 94 PHE A O 1
ATOM 733 N N . THR A 1 95 ? -11.172 -2.648 8.758 1 57.22 95 THR A N 1
ATOM 734 C CA . THR A 1 95 ? -12.445 -3.355 8.664 1 57.22 95 THR A CA 1
ATOM 735 C C . THR A 1 95 ? -12.547 -4.109 7.344 1 57.22 95 THR A C 1
ATOM 737 O O . THR A 1 95 ? -13.422 -4.961 7.176 1 57.22 95 THR A O 1
ATOM 740 N N . ASP A 1 96 ? -12.094 -3.504 6.551 1 52.84 96 ASP A N 1
ATOM 741 C CA . ASP A 1 96 ? -12.133 -4.246 5.293 1 52.84 96 ASP A 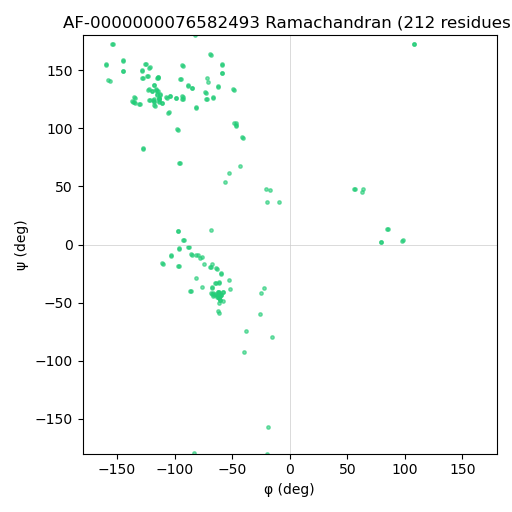CA 1
ATOM 742 C C . ASP A 1 96 ? -11.438 -5.598 5.434 1 52.84 96 ASP A C 1
ATOM 744 O O . ASP A 1 96 ? -10.219 -5.664 5.617 1 52.84 96 ASP A O 1
ATOM 748 N N . GLU A 1 97 ? -12.047 -6.262 6.559 1 43.12 97 GLU A N 1
ATOM 749 C CA . GLU A 1 97 ? -11.703 -7.648 6.863 1 43.12 97 GLU A CA 1
ATOM 750 C C . GLU A 1 97 ? -11 -8.312 5.688 1 43.12 97 GLU A C 1
ATOM 752 O O . GLU A 1 97 ? -10.086 -9.125 5.879 1 43.12 97 GLU A O 1
ATOM 757 N N . GLU A 1 98 ? -12.086 -8.656 4.816 1 38.88 98 GLU A N 1
ATOM 758 C CA . GLU A 1 98 ? -11.836 -9.859 4.031 1 38.88 98 GLU A CA 1
ATOM 759 C C . GLU A 1 98 ? -10.398 -9.914 3.539 1 38.88 98 GLU A C 1
ATOM 761 O O . GLU A 1 98 ? -9.719 -10.93 3.697 1 38.88 98 GLU A O 1
ATOM 766 N N . GLY A 1 99 ? -10.203 -9.336 2.215 1 39.25 99 GLY A N 1
ATOM 767 C CA . GLY A 1 99 ? -9.438 -9.977 1.159 1 39.25 99 GLY A CA 1
ATOM 768 C C . GLY A 1 99 ? -7.941 -9.766 1.297 1 39.25 99 GLY A C 1
ATOM 769 O O . GLY A 1 99 ? -7.168 -10.188 0.434 1 39.25 99 GLY A O 1
ATOM 770 N N . LEU A 1 100 ? -7.574 -8.641 1.896 1 40.38 100 LEU A N 1
ATOM 771 C CA . LEU A 1 100 ? -6.172 -8.648 1.484 1 40.38 100 LEU A CA 1
ATOM 772 C C . LEU A 1 100 ? -5.418 -9.797 2.146 1 40.38 100 LEU A C 1
ATOM 774 O O . LEU A 1 100 ? -4.188 -9.82 2.139 1 40.38 100 LEU A O 1
ATOM 778 N N . GLN A 1 101 ? -6.125 -10.352 3.271 1 37.41 101 GLN A N 1
ATOM 779 C CA . GLN A 1 101 ? -5.426 -11.578 3.619 1 37.41 101 GLN A CA 1
ATOM 780 C C . GLN A 1 101 ? -4.574 -12.078 2.455 1 37.41 101 GLN A C 1
ATOM 782 O O . GLN A 1 101 ? -4.785 -11.68 1.309 1 37.41 101 GLN A O 1
ATOM 787 N N . LEU A 1 102 ? -3.92 -13.297 2.883 1 36.41 102 LEU A N 1
ATOM 788 C CA . LEU A 1 102 ? -3.09 -14.266 2.174 1 36.41 102 LEU A CA 1
ATOM 789 C C . LEU A 1 102 ? -3.682 -14.586 0.806 1 36.41 102 LEU A C 1
ATOM 791 O O . LEU A 1 102 ? -4.855 -14.953 0.702 1 36.41 102 LEU A O 1
ATOM 795 N N . ILE A 1 103 ? -3.83 -13.891 -0.266 1 35.62 103 ILE A N 1
ATOM 796 C CA . ILE A 1 103 ? -3.639 -14.945 -1.251 1 35.62 103 ILE A CA 1
ATOM 797 C C . ILE A 1 103 ? -3.135 -16.219 -0.56 1 35.62 103 ILE A C 1
ATOM 799 O O . ILE A 1 103 ? -1.99 -16.266 -0.102 1 35.62 103 ILE A O 1
ATOM 803 N N . ASP A 1 104 ? -3.564 -16.531 0.602 1 34 104 ASP A N 1
ATOM 804 C CA . ASP A 1 104 ? -3.428 -17.969 0.722 1 34 104 ASP A CA 1
ATOM 805 C C . ASP A 1 104 ? -3.332 -18.625 -0.653 1 34 104 ASP A C 1
ATOM 807 O O . ASP A 1 104 ? -4.348 -18.844 -1.319 1 34 104 ASP A O 1
ATOM 811 N N . TRP A 1 105 ? -2.533 -18.109 -1.468 1 32.78 105 TRP A N 1
ATOM 812 C CA . TRP A 1 105 ? -2.182 -18.844 -2.674 1 32.78 105 TRP A CA 1
ATOM 813 C C . TRP A 1 105 ? -2.426 -20.344 -2.488 1 32.78 105 TRP A C 1
ATOM 815 O O . TRP A 1 105 ? -2.439 -21.094 -3.461 1 32.78 105 TRP A O 1
ATOM 825 N N . ASP A 1 106 ? -2.156 -20.766 -1.39 1 33.41 106 ASP A N 1
ATOM 826 C CA . ASP A 1 106 ? -2.523 -22.172 -1.264 1 33.41 106 ASP A CA 1
ATOM 827 C C . ASP A 1 106 ? -4.031 -22.359 -1.419 1 33.41 106 ASP A C 1
ATOM 829 O O . ASP A 1 106 ? -4.48 -23.359 -1.992 1 33.41 106 ASP A O 1
ATOM 833 N N . THR A 1 107 ? -4.773 -21.719 -0.627 1 32.84 107 THR A N 1
ATOM 834 C CA . THR A 1 107 ? -6.164 -22.172 -0.677 1 32.84 107 THR A CA 1
ATOM 835 C C . THR A 1 107 ? -6.863 -21.609 -1.916 1 32.84 107 THR A C 1
ATOM 837 O O . THR A 1 107 ? -8.039 -21.891 -2.143 1 32.84 107 THR A O 1
ATOM 840 N N . ALA A 1 108 ? -6.238 -20.641 -2.621 1 30.31 108 ALA A N 1
ATOM 841 C CA . ALA A 1 108 ? -6.961 -20.312 -3.848 1 30.31 108 ALA A CA 1
ATOM 842 C C . ALA A 1 108 ? -6.828 -21.438 -4.879 1 30.31 108 ALA A C 1
ATOM 844 O O . ALA A 1 108 ? -5.789 -22.094 -4.961 1 30.31 108 ALA A O 1
ATOM 845 N N . MET B 1 1 ? 3.43 -21.609 -1.562 1 36.88 1 MET B N 1
ATOM 846 C CA . MET B 1 1 ? 4.121 -20.844 -2.598 1 36.88 1 MET B CA 1
ATOM 847 C C . MET B 1 1 ? 5.566 -21.312 -2.746 1 36.88 1 MET B C 1
ATOM 849 O O . MET B 1 1 ? 6.297 -21.391 -1.76 1 36.88 1 MET B O 1
ATOM 853 N N . GLY B 1 2 ? 5.805 -22.109 -3.613 1 45.09 2 GLY B N 1
ATOM 854 C CA . GLY B 1 2 ? 7.188 -22.547 -3.717 1 45.09 2 GLY B CA 1
ATOM 855 C C . GLY B 1 2 ? 8.18 -21.391 -3.717 1 45.09 2 GLY B C 1
ATOM 856 O O . GLY B 1 2 ? 7.934 -20.359 -4.344 1 45.09 2 GLY B O 1
ATOM 857 N N . LEU B 1 3 ? 8.898 -21.141 -2.613 1 52.19 3 LEU B N 1
ATOM 858 C CA . LEU B 1 3 ? 9.969 -20.156 -2.449 1 52.19 3 LEU B CA 1
ATOM 859 C C . LEU B 1 3 ? 10.867 -20.125 -3.68 1 52.19 3 LEU B C 1
ATOM 861 O O . LEU B 1 3 ? 11.328 -21.172 -4.141 1 52.19 3 LEU B O 1
ATOM 865 N N . VAL B 1 4 ? 10.523 -19.219 -4.648 1 58.03 4 VAL B N 1
ATOM 866 C CA . VAL B 1 4 ? 11.453 -19 -5.75 1 58.03 4 VAL B CA 1
ATOM 867 C C . VAL B 1 4 ? 12.867 -18.828 -5.199 1 58.03 4 VAL B C 1
ATOM 869 O O . VAL B 1 4 ? 13.117 -17.953 -4.367 1 58.03 4 VAL B O 1
ATOM 872 N N . GLU B 1 5 ? 13.625 -19.906 -5.34 1 62.03 5 GLU B N 1
ATOM 873 C CA . GLU B 1 5 ? 15.047 -19.75 -5.066 1 62.03 5 GLU B CA 1
ATOM 874 C C . GLU B 1 5 ? 15.609 -18.531 -5.797 1 62.03 5 GLU B C 1
ATOM 876 O O . GLU B 1 5 ? 15.211 -18.234 -6.922 1 62.03 5 GLU B O 1
ATOM 881 N N . ASP B 1 6 ? 16.406 -17.656 -5.145 1 70.75 6 ASP B N 1
ATOM 882 C CA . ASP B 1 6 ? 17.047 -16.484 -5.707 1 70.75 6 ASP B CA 1
ATOM 883 C C . ASP B 1 6 ? 16.016 -15.469 -6.195 1 70.75 6 ASP B C 1
ATOM 885 O O . ASP B 1 6 ? 16.078 -15.008 -7.336 1 70.75 6 ASP B O 1
ATOM 889 N N . ALA B 1 7 ? 15.055 -15.242 -5.41 1 73.38 7 ALA B N 1
ATOM 890 C CA . ALA B 1 7 ? 13.914 -14.391 -5.727 1 73.38 7 ALA B CA 1
ATOM 891 C C . ALA B 1 7 ? 14.273 -12.914 -5.547 1 73.38 7 ALA B C 1
ATOM 893 O O . ALA B 1 7 ? 13.531 -12.031 -5.988 1 73.38 7 ALA B O 1
ATOM 894 N N . PHE B 1 8 ? 15.523 -12.773 -4.941 1 78.75 8 PHE B N 1
ATOM 895 C CA . PHE B 1 8 ? 15.883 -11.383 -4.719 1 78.75 8 PHE B CA 1
ATOM 896 C C . PHE B 1 8 ? 16.25 -10.703 -6.031 1 78.75 8 PHE B C 1
ATOM 898 O O . PHE B 1 8 ? 16.969 -11.273 -6.855 1 78.75 8 PHE B O 1
ATOM 905 N N . GLY B 1 9 ? 15.664 -9.547 -6.266 1 78.25 9 GLY B N 1
ATOM 906 C CA . GLY B 1 9 ? 15.859 -8.797 -7.5 1 78.25 9 GLY B CA 1
ATOM 907 C C . GLY B 1 9 ? 14.648 -8.812 -8.406 1 78.25 9 GLY B C 1
ATOM 908 O O . GLY B 1 9 ? 13.656 -9.477 -8.109 1 78.25 9 GLY B O 1
ATOM 909 N N . ILE B 1 10 ? 14.703 -8 -9.523 1 80.19 10 ILE B N 1
ATOM 910 C CA . ILE B 1 10 ? 13.578 -7.801 -10.43 1 80.19 10 ILE B CA 1
ATOM 911 C C . ILE B 1 10 ? 13.164 -9.133 -11.039 1 80.19 10 ILE B C 1
ATOM 913 O O . ILE B 1 10 ? 11.977 -9.477 -11.055 1 80.19 10 ILE B O 1
ATOM 917 N N . SER B 1 11 ? 14.164 -9.836 -11.508 1 82.62 11 SER B N 1
ATOM 918 C CA . SER B 1 11 ? 13.852 -11.094 -12.18 1 82.62 11 SER B CA 1
ATOM 919 C C . SER B 1 11 ? 13.195 -12.078 -11.211 1 82.62 11 SER B C 1
ATOM 921 O O . SER B 1 11 ? 12.211 -12.727 -11.562 1 82.62 11 SER B O 1
ATOM 923 N N . GLY B 1 12 ? 13.758 -12.188 -10.016 1 82.38 12 GLY B N 1
ATOM 924 C CA . GLY B 1 12 ? 13.203 -13.094 -9.016 1 82.38 12 GLY B CA 1
ATOM 925 C C . GLY B 1 12 ? 11.789 -12.727 -8.594 1 82.38 12 GLY B C 1
ATOM 926 O O . GLY B 1 12 ? 10.93 -13.594 -8.453 1 82.38 12 GLY B O 1
ATOM 927 N N . LEU B 1 13 ? 11.539 -11.477 -8.43 1 84.12 13 LEU B N 1
ATOM 928 C CA . LEU B 1 13 ? 10.211 -11.008 -8.031 1 84.12 13 LEU B CA 1
ATOM 929 C C . LEU B 1 13 ? 9.195 -11.242 -9.141 1 84.12 13 LEU B C 1
ATOM 931 O O . LEU B 1 13 ? 8.047 -11.609 -8.875 1 84.12 13 LEU B O 1
ATOM 935 N N . GLN B 1 14 ? 9.586 -10.969 -10.352 1 85.94 14 GLN B N 1
ATOM 936 C CA . GLN B 1 14 ? 8.711 -11.25 -11.484 1 85.94 14 GLN B CA 1
ATOM 937 C C . GLN B 1 14 ? 8.328 -12.727 -11.531 1 85.94 14 GLN B C 1
ATOM 939 O O . GLN B 1 14 ? 7.18 -13.07 -11.828 1 85.94 14 GLN B O 1
ATOM 944 N N . ASP B 1 15 ? 9.305 -13.562 -11.258 1 83.69 15 ASP B N 1
ATOM 945 C CA . ASP B 1 15 ? 9.031 -15 -11.227 1 83.69 15 ASP B CA 1
ATOM 946 C C . ASP B 1 15 ? 8.008 -15.336 -10.148 1 83.69 15 ASP B C 1
ATOM 948 O O . ASP B 1 15 ? 7.125 -16.172 -10.367 1 83.69 15 ASP B O 1
ATOM 952 N N . VAL B 1 16 ? 8.141 -14.719 -9.031 1 79.38 16 VAL B N 1
ATOM 953 C CA . VAL B 1 16 ? 7.211 -14.938 -7.93 1 79.38 16 VAL B CA 1
ATOM 954 C C . VAL B 1 16 ? 5.801 -14.539 -8.352 1 79.38 16 VAL B C 1
ATOM 956 O O . VAL B 1 16 ? 4.844 -15.289 -8.125 1 79.38 16 VAL B O 1
ATOM 959 N N . ILE B 1 17 ? 5.652 -13.422 -9.008 1 82.5 17 ILE B N 1
ATOM 960 C CA . ILE B 1 17 ? 4.359 -12.906 -9.445 1 82.5 17 ILE B CA 1
ATOM 961 C C . ILE B 1 17 ? 3.77 -13.836 -10.508 1 82.5 17 ILE B C 1
ATOM 963 O O . ILE B 1 17 ? 2.58 -14.156 -10.461 1 82.5 17 ILE B O 1
ATOM 967 N N . GLN B 1 18 ? 4.605 -14.211 -11.391 1 84.06 18 GLN B N 1
ATOM 968 C CA . GLN B 1 18 ? 4.152 -15.094 -12.461 1 84.06 18 GLN B CA 1
ATOM 969 C C . GLN B 1 18 ? 3.662 -16.422 -11.906 1 84.06 18 GLN B C 1
ATOM 971 O O . GLN B 1 18 ? 2.666 -16.969 -12.391 1 84.06 18 GLN B O 1
ATOM 976 N N . GLU B 1 19 ? 4.387 -16.953 -10.992 1 81.88 19 GLU B N 1
ATOM 977 C CA . GLU B 1 19 ? 3.963 -18.203 -10.359 1 81.88 19 GLU B CA 1
ATOM 978 C C . GLU B 1 19 ? 2.609 -18.047 -9.68 1 81.88 19 GLU B C 1
ATOM 980 O O . GLU B 1 19 ? 1.745 -18.906 -9.789 1 81.88 19 GLU B O 1
ATOM 985 N N . PHE B 1 20 ? 2.422 -16.953 -8.992 1 80.44 20 PHE B N 1
ATOM 986 C CA . PHE B 1 20 ? 1.147 -16.656 -8.344 1 80.44 20 PHE B CA 1
ATOM 987 C C . PHE B 1 20 ? 0.029 -16.547 -9.367 1 80.44 20 PHE B C 1
ATOM 989 O O . PHE B 1 20 ? -1.041 -17.141 -9.195 1 80.44 20 PHE B O 1
ATOM 996 N N . GLN B 1 21 ? 0.251 -15.875 -10.391 1 85.62 21 GLN B N 1
ATOM 997 C CA . GLN B 1 21 ? -0.758 -15.688 -11.43 1 85.62 21 GLN B CA 1
ATOM 998 C C . GLN B 1 21 ? -1.103 -17.016 -12.109 1 85.62 21 GLN B C 1
ATOM 1000 O O . GLN B 1 21 ? -2.242 -17.219 -12.531 1 85.62 21 GLN B O 1
ATOM 1005 N N . ALA B 1 22 ? -0.15 -17.891 -12.234 1 85.25 22 ALA B N 1
ATOM 1006 C CA . ALA B 1 22 ? -0.389 -19.188 -12.867 1 85.25 22 ALA B CA 1
ATOM 1007 C C . ALA B 1 22 ? -1.434 -20 -12.102 1 85.25 22 ALA B C 1
ATOM 1009 O O . ALA B 1 22 ? -2.209 -20.75 -12.695 1 85.25 22 ALA B O 1
ATOM 1010 N N . SER B 1 23 ? -1.446 -19.812 -10.805 1 83.19 23 SER B N 1
ATOM 1011 C CA . SER B 1 23 ? -2.416 -20.516 -9.969 1 83.19 23 SER B CA 1
ATOM 1012 C C . SER B 1 23 ? -3.736 -19.75 -9.898 1 83.19 23 SER B C 1
ATOM 1014 O O . SER B 1 23 ? -4.73 -20.281 -9.391 1 83.19 23 SER B O 1
ATOM 1016 N N . HIS B 1 24 ? -3.824 -18.578 -10.398 1 85.12 24 HIS B N 1
ATOM 1017 C CA . HIS B 1 24 ? -5.004 -17.719 -10.438 1 85.12 24 HIS B CA 1
ATOM 1018 C C . HIS B 1 24 ? -5.285 -17.234 -11.852 1 85.12 24 HIS B C 1
ATOM 1020 O O . HIS B 1 24 ? -5.031 -16.078 -12.18 1 85.12 24 HIS B O 1
ATOM 1026 N N . PRO B 1 25 ? -5.938 -18.078 -12.609 1 87.38 25 PRO B N 1
ATOM 1027 C CA . PRO B 1 25 ? -6.062 -17.797 -14.039 1 87.38 25 PRO B CA 1
ATOM 1028 C C . PRO B 1 25 ? -6.953 -16.578 -14.336 1 87.38 25 PRO B C 1
ATOM 1030 O O . PRO B 1 25 ? -6.934 -16.047 -15.445 1 87.38 25 PRO B O 1
ATOM 1033 N N . LEU B 1 26 ? -7.762 -16.188 -13.445 1 90.06 26 LEU B N 1
ATOM 1034 C CA . LEU B 1 26 ? -8.656 -15.055 -13.68 1 90.06 26 LEU B CA 1
ATOM 1035 C C . LEU B 1 26 ? -8.07 -13.773 -13.094 1 90.06 26 LEU B C 1
ATOM 1037 O O . LEU B 1 26 ? -8.781 -12.773 -12.938 1 90.06 26 LEU B O 1
ATOM 1041 N N . LEU B 1 27 ? -6.828 -13.859 -12.719 1 90.56 27 LEU B N 1
ATOM 1042 C CA . LEU B 1 27 ? -6.117 -12.727 -12.141 1 90.56 27 LEU B CA 1
ATOM 1043 C C . LEU B 1 27 ? -5.008 -12.25 -13.062 1 90.56 27 LEU B C 1
ATOM 1045 O O . LEU B 1 27 ? -4.246 -13.055 -13.602 1 90.56 27 LEU B O 1
ATOM 1049 N N . LYS B 1 28 ? -5.047 -10.977 -13.375 1 93.06 28 LYS B N 1
ATOM 1050 C CA . LYS B 1 28 ? -3.932 -10.328 -14.055 1 93.06 28 LYS B CA 1
ATOM 1051 C C . LYS B 1 28 ? -3.258 -9.305 -13.141 1 93.06 28 LYS B C 1
ATOM 1053 O O . LYS B 1 28 ? -3.93 -8.461 -12.547 1 93.06 28 LYS B O 1
ATOM 1058 N N . VAL B 1 29 ? -1.95 -9.43 -13.047 1 91.44 29 VAL B N 1
ATOM 1059 C CA . VAL B 1 29 ? -1.188 -8.516 -12.203 1 91.44 29 VAL B CA 1
ATOM 1060 C C . VAL B 1 29 ? -0.142 -7.785 -13.039 1 91.44 29 VAL B C 1
ATOM 1062 O O . VAL B 1 29 ? 0.623 -8.414 -13.773 1 91.44 29 VAL B O 1
ATOM 1065 N N . LEU B 1 30 ? -0.17 -6.496 -13.008 1 91.75 30 LEU B N 1
ATOM 1066 C CA . LEU B 1 30 ? 0.854 -5.648 -13.602 1 91.75 30 LEU B CA 1
ATOM 1067 C C . LEU B 1 30 ? 1.722 -5.004 -12.523 1 91.75 30 LEU B C 1
ATOM 1069 O O . LEU B 1 30 ? 1.203 -4.402 -11.578 1 91.75 30 LEU B O 1
ATOM 1073 N N . MET B 1 31 ? 3.029 -5.188 -12.656 1 92.62 31 MET B N 1
ATOM 1074 C CA . MET B 1 31 ? 3.941 -4.504 -11.742 1 92.62 31 MET B CA 1
ATOM 1075 C C . MET B 1 31 ? 4.18 -3.066 -12.188 1 92.62 31 MET B C 1
ATOM 1077 O O . MET B 1 31 ? 4.75 -2.826 -13.25 1 92.62 31 MET B O 1
ATOM 1081 N N . ASP B 1 32 ? 3.834 -2.08 -11.422 1 91.75 32 ASP B N 1
ATOM 1082 C CA . ASP B 1 32 ? 3.918 -0.659 -11.75 1 91.75 32 ASP B CA 1
ATOM 1083 C C . ASP B 1 32 ? 5.297 -0.098 -11.414 1 91.75 32 ASP B C 1
ATOM 1085 O O . ASP B 1 32 ? 5.816 0.759 -12.125 1 91.75 32 ASP B O 1
ATOM 1089 N N . ASP B 1 33 ? 5.828 -0.503 -10.328 1 91.38 33 ASP B N 1
ATOM 1090 C CA . ASP B 1 33 ? 7.113 -0.018 -9.828 1 91.38 33 ASP B CA 1
ATOM 1091 C C . ASP B 1 33 ? 7.719 -0.995 -8.828 1 91.38 33 ASP B C 1
ATOM 1093 O O . ASP B 1 33 ? 7.008 -1.816 -8.242 1 91.38 33 ASP B O 1
ATOM 1097 N N . LEU B 1 34 ? 9.016 -0.904 -8.773 1 93.75 34 LEU B N 1
ATOM 1098 C CA . LEU B 1 34 ? 9.766 -1.739 -7.84 1 93.75 34 LEU B CA 1
ATOM 1099 C C . LEU B 1 34 ? 10.82 -0.919 -7.102 1 93.75 34 LEU B C 1
ATOM 1101 O O . LEU B 1 34 ? 11.633 -0.236 -7.73 1 93.75 34 LEU B O 1
ATOM 1105 N N . ILE B 1 35 ? 10.703 -0.924 -5.746 1 94.62 35 ILE B N 1
ATOM 1106 C CA . ILE B 1 35 ? 11.711 -0.295 -4.895 1 94.62 35 ILE B CA 1
ATOM 1107 C C . ILE B 1 35 ? 12.484 -1.368 -4.129 1 94.62 35 ILE B C 1
ATOM 1109 O O . ILE B 1 35 ? 11.891 -2.17 -3.404 1 94.62 35 ILE B O 1
ATOM 1113 N N . ILE B 1 36 ? 13.797 -1.347 -4.359 1 93.75 36 ILE B N 1
ATOM 1114 C CA . ILE B 1 36 ? 14.625 -2.395 -3.768 1 93.75 36 ILE B CA 1
ATOM 1115 C C . ILE B 1 36 ? 15.633 -1.775 -2.801 1 93.75 36 ILE B C 1
ATOM 1117 O O . ILE B 1 36 ? 16.359 -0.844 -3.162 1 93.75 36 ILE B O 1
ATOM 1121 N N . ASP B 1 37 ? 15.602 -2.223 -1.54 1 93.12 37 ASP B N 1
ATOM 1122 C CA . ASP B 1 37 ? 16.625 -1.928 -0.546 1 93.12 37 ASP B CA 1
ATOM 1123 C C . ASP B 1 37 ? 17.625 -3.074 -0.434 1 93.12 37 ASP B C 1
ATOM 1125 O O . ASP B 1 37 ? 17.375 -4.066 0.25 1 93.12 37 ASP B O 1
ATOM 1129 N N . GLU B 1 38 ? 18.766 -2.873 -1.118 1 89.62 38 GLU B N 1
ATOM 1130 C CA . GLU B 1 38 ? 19.75 -3.947 -1.186 1 89.62 38 GLU B CA 1
ATOM 1131 C C . GLU B 1 38 ? 20.375 -4.211 0.183 1 89.62 38 GLU B C 1
ATOM 1133 O O . GLU B 1 38 ? 20.656 -5.359 0.534 1 89.62 38 GLU B O 1
ATOM 1138 N N . GLU B 1 39 ? 20.594 -3.178 0.933 1 89.56 39 GLU B N 1
ATOM 1139 C CA . GLU B 1 39 ? 21.234 -3.314 2.232 1 89.56 39 GLU B CA 1
ATOM 1140 C C . GLU B 1 39 ? 20.375 -4.105 3.205 1 89.56 39 GLU B C 1
ATOM 1142 O O . GLU B 1 39 ? 20.859 -5.016 3.883 1 89.56 39 GLU B O 1
ATOM 1147 N N . ARG B 1 40 ? 19.094 -3.861 3.236 1 92.19 40 ARG B N 1
ATOM 1148 C CA . ARG B 1 40 ? 18.203 -4.52 4.18 1 92.19 40 ARG B CA 1
ATOM 1149 C C . ARG B 1 40 ? 17.531 -5.73 3.541 1 92.19 40 ARG B C 1
ATOM 1151 O O . ARG B 1 40 ? 16.766 -6.449 4.199 1 92.19 40 ARG B O 1
ATOM 1158 N N . ARG B 1 41 ? 17.719 -6 2.348 1 92 41 ARG B N 1
ATOM 1159 C CA . ARG B 1 41 ? 17.172 -7.133 1.602 1 92 41 ARG B CA 1
ATOM 1160 C C . ARG B 1 41 ? 15.656 -7.148 1.667 1 92 41 ARG B C 1
ATOM 1162 O O . ARG B 1 41 ? 15.055 -8.172 2 1 92 41 ARG B O 1
ATOM 1169 N N . THR B 1 42 ? 15.102 -6.027 1.429 1 94.25 42 THR B N 1
ATOM 1170 C CA . THR B 1 42 ? 13.656 -5.84 1.328 1 94.25 42 THR B CA 1
ATOM 1171 C C . THR B 1 42 ? 13.289 -5.188 -0.001 1 94.25 42 THR B C 1
ATOM 1173 O O . THR B 1 42 ? 14.148 -4.621 -0.68 1 94.25 42 THR B O 1
ATOM 1176 N N . ALA B 1 43 ? 12.086 -5.391 -0.458 1 94.44 43 ALA B N 1
ATOM 1177 C CA . ALA B 1 43 ? 11.586 -4.766 -1.68 1 94.44 43 ALA B CA 1
ATOM 1178 C C . ALA B 1 43 ? 10.102 -4.441 -1.557 1 94.44 43 ALA B C 1
ATOM 1180 O O . ALA B 1 43 ? 9.383 -5.082 -0.787 1 94.44 43 ALA B O 1
ATOM 1181 N N . SER B 1 44 ? 9.719 -3.445 -2.193 1 95.75 44 SER B N 1
ATOM 1182 C CA . SER B 1 44 ? 8.312 -3.104 -2.381 1 95.75 44 SER B CA 1
ATOM 1183 C C . SER B 1 44 ? 7.93 -3.131 -3.857 1 95.75 44 SER B C 1
ATOM 1185 O O . SER B 1 44 ? 8.531 -2.424 -4.672 1 95.75 44 SER B O 1
ATOM 1187 N N . ALA B 1 45 ? 7 -3.963 -4.199 1 94.06 45 ALA B N 1
ATOM 1188 C CA . ALA B 1 45 ? 6.469 -4.016 -5.559 1 94.06 45 ALA B CA 1
ATOM 1189 C C . ALA B 1 45 ? 5.078 -3.385 -5.629 1 94.06 45 ALA B C 1
ATOM 1191 O O . ALA B 1 45 ? 4.137 -3.875 -5.008 1 94.06 45 ALA B O 1
ATOM 1192 N N . PHE B 1 46 ? 5.035 -2.311 -6.32 1 93.31 46 PHE B N 1
ATOM 1193 C CA . PHE B 1 46 ? 3.752 -1.676 -6.59 1 93.31 46 PHE B CA 1
ATOM 1194 C C . PHE B 1 46 ? 3.09 -2.295 -7.816 1 93.31 46 PHE B C 1
ATOM 1196 O O . PHE B 1 46 ? 3.752 -2.543 -8.828 1 93.31 46 PHE B O 1
ATOM 1203 N N . PHE B 1 47 ? 1.74 -2.537 -7.562 1 91.81 47 PHE B N 1
ATOM 1204 C CA . PHE B 1 47 ? 1.11 -3.293 -8.633 1 91.81 47 PHE B CA 1
ATOM 1205 C C . PHE B 1 47 ? -0.333 -2.848 -8.836 1 91.81 47 PHE B C 1
ATOM 1207 O O . PHE B 1 47 ? -0.921 -2.215 -7.957 1 91.81 47 PHE B O 1
ATOM 1214 N N . THR B 1 48 ? -0.84 -3.115 -10.008 1 91.81 48 THR B N 1
ATOM 1215 C CA . THR B 1 48 ? -2.262 -3.113 -10.336 1 91.81 48 THR B CA 1
ATOM 1216 C C . THR B 1 48 ? -2.738 -4.52 -10.68 1 91.81 48 THR B C 1
ATOM 1218 O O . THR B 1 48 ? -2.137 -5.199 -11.516 1 91.81 48 THR B O 1
ATOM 1221 N N . ALA B 1 49 ? -3.762 -4.957 -9.914 1 91.12 49 ALA B N 1
ATOM 1222 C CA . ALA B 1 49 ? -4.305 -6.293 -10.141 1 91.12 49 ALA B CA 1
ATOM 1223 C C . ALA B 1 49 ? -5.758 -6.223 -10.602 1 91.12 49 ALA B C 1
ATOM 1225 O O . ALA B 1 49 ? -6.543 -5.426 -10.086 1 91.12 49 ALA B O 1
ATOM 1226 N N . THR B 1 50 ? -6.035 -6.953 -11.602 1 91.25 50 THR B N 1
ATOM 1227 C CA . THR B 1 50 ? -7.391 -7.09 -12.125 1 91.25 50 THR B CA 1
ATOM 1228 C C . THR B 1 50 ? -7.871 -8.531 -12.016 1 91.25 50 THR B C 1
ATOM 1230 O O . THR B 1 50 ? -7.184 -9.453 -12.461 1 91.25 50 THR B O 1
ATOM 1233 N N . ALA B 1 51 ? -9.039 -8.688 -11.344 1 88.25 51 ALA B N 1
ATOM 1234 C CA . ALA B 1 51 ? -9.586 -10.023 -11.141 1 88.25 51 ALA B CA 1
ATOM 1235 C C . ALA B 1 51 ? -11 -10.133 -11.711 1 88.25 51 ALA B C 1
ATOM 1237 O O . ALA B 1 51 ? -11.836 -9.25 -11.492 1 88.25 51 ALA B O 1
ATOM 1238 N N . ALA B 1 52 ? -11.211 -11.195 -12.438 1 90.44 52 ALA B N 1
ATOM 1239 C CA . ALA B 1 52 ? -12.555 -11.523 -12.891 1 90.44 52 ALA B CA 1
ATOM 1240 C C . ALA B 1 52 ? -13.25 -12.477 -11.914 1 90.44 52 ALA B C 1
ATOM 1242 O O . ALA B 1 52 ? -12.688 -13.508 -11.547 1 90.44 52 ALA B O 1
ATOM 1243 N N . HIS B 1 53 ? -14.414 -12.039 -11.477 1 88 53 HIS B N 1
ATOM 1244 C CA . HIS B 1 53 ? -15.156 -12.859 -10.531 1 88 53 HIS B CA 1
ATOM 1245 C C . HIS B 1 53 ? -16.203 -13.719 -11.25 1 88 53 HIS B C 1
ATOM 1247 O O . HIS B 1 53 ? -17.391 -13.57 -11.008 1 88 53 HIS B O 1
ATOM 1253 N N . LEU B 1 54 ? -15.648 -14.688 -11.969 1 91.44 54 LEU B N 1
ATOM 1254 C CA . LEU B 1 54 ? -16.5 -15.5 -12.828 1 91.44 54 LEU B CA 1
ATOM 1255 C C . LEU B 1 54 ? -16.766 -16.859 -12.195 1 91.44 54 LEU B C 1
ATOM 1257 O O . LEU B 1 54 ? -17.578 -17.641 -12.703 1 91.44 54 LEU B O 1
ATOM 1261 N N . LEU B 1 55 ? -16.094 -17.188 -11.141 1 87.5 55 LEU B N 1
ATOM 1262 C CA . LEU B 1 55 ? -16.266 -18.422 -10.398 1 87.5 55 LEU B CA 1
ATOM 1263 C C . LEU B 1 55 ? -16.625 -18.141 -8.938 1 87.5 55 LEU B C 1
ATOM 1265 O O . LEU B 1 55 ? -16.328 -17.062 -8.43 1 87.5 55 LEU B O 1
ATOM 1269 N N . PRO B 1 56 ? -17.375 -19.141 -8.312 1 83.06 56 PRO B N 1
ATOM 1270 C CA . PRO B 1 56 ? -17.609 -18.953 -6.879 1 83.06 56 PRO B CA 1
ATOM 1271 C C . PRO B 1 56 ? -16.312 -18.859 -6.078 1 83.06 56 PRO B C 1
ATOM 1273 O O . PRO B 1 56 ? -15.281 -19.406 -6.484 1 83.06 56 PRO B O 1
ATOM 1276 N N . SER B 1 57 ? -16.469 -18.031 -5 1 75 57 SER B N 1
ATOM 1277 C CA . SER B 1 57 ? -15.312 -17.953 -4.121 1 75 57 SER B CA 1
ATOM 1278 C C . SER B 1 57 ? -15.086 -19.266 -3.369 1 75 57 SER B C 1
ATOM 1280 O O . SER B 1 57 ? -15.953 -20.141 -3.379 1 75 57 SER B O 1
ATOM 1282 N N . ARG B 1 58 ? -13.891 -19.297 -2.869 1 74.19 58 ARG B N 1
ATOM 1283 C CA . ARG B 1 58 ? -13.594 -20.484 -2.072 1 74.19 58 ARG B CA 1
ATOM 1284 C C . ARG B 1 58 ? -14.555 -20.609 -0.892 1 74.19 58 ARG B C 1
ATOM 1286 O O . ARG B 1 58 ? -14.797 -21.719 -0.4 1 74.19 58 ARG B O 1
ATOM 1293 N N . GLU B 1 59 ? -15.102 -19.516 -0.455 1 75.06 59 GLU B N 1
ATOM 1294 C CA . GLU B 1 59 ? -16.016 -19.484 0.683 1 75.06 59 GLU B CA 1
ATOM 1295 C C . GLU B 1 59 ? -17.453 -19.719 0.24 1 75.06 59 GLU B C 1
ATOM 1297 O O . GLU B 1 59 ? -18.375 -19.719 1.062 1 75.06 59 GLU B O 1
ATOM 1302 N N . GLY B 1 60 ? -17.625 -19.859 -0.971 1 76.94 60 GLY B N 1
ATOM 1303 C CA . GLY B 1 60 ? -18.953 -20.234 -1.457 1 76.94 60 GLY B CA 1
ATOM 1304 C C . GLY B 1 60 ? -19.766 -19.062 -1.931 1 76.94 60 GLY B C 1
ATOM 1305 O O . GLY B 1 60 ? -20.969 -19.188 -2.193 1 76.94 60 GLY B O 1
ATOM 1306 N N . VAL B 1 61 ? -19.156 -17.922 -1.904 1 79.44 61 VAL B N 1
ATOM 1307 C CA . VAL B 1 61 ? -19.859 -16.766 -2.451 1 79.44 61 VAL B CA 1
ATOM 1308 C C . VAL B 1 61 ? -20.047 -16.938 -3.955 1 79.44 61 VAL B C 1
ATOM 1310 O O . VAL B 1 61 ? -19.094 -17.219 -4.68 1 79.44 61 VAL B O 1
ATOM 1313 N N . PRO B 1 62 ? -21.297 -16.812 -4.375 1 88.38 62 PRO B N 1
ATOM 1314 C CA . PRO B 1 62 ? -21.547 -16.984 -5.805 1 88.38 62 PRO B CA 1
ATOM 1315 C C . PRO B 1 62 ? -20.766 -16 -6.672 1 88.38 62 PRO B C 1
ATOM 1317 O O . PRO B 1 62 ? -20.453 -14.898 -6.219 1 88.38 62 PRO B O 1
ATOM 1320 N N . ALA B 1 63 ? -20.531 -16.453 -7.945 1 88.88 63 ALA B N 1
ATOM 1321 C CA . ALA B 1 63 ? -19.906 -15.57 -8.914 1 88.88 63 ALA B CA 1
ATOM 1322 C C . ALA B 1 63 ? -20.766 -14.336 -9.18 1 88.88 63 ALA B C 1
ATOM 1324 O O . ALA B 1 63 ? -21.984 -14.438 -9.25 1 88.88 63 ALA B O 1
ATOM 1325 N N . THR B 1 64 ? -20.109 -13.211 -9.211 1 85.81 64 THR B N 1
ATOM 1326 C CA . THR B 1 64 ? -20.844 -11.969 -9.453 1 85.81 64 THR B CA 1
ATOM 1327 C C . THR B 1 64 ? -20.781 -11.586 -10.93 1 85.81 64 THR B C 1
ATOM 1329 O O . THR B 1 64 ? -21.578 -10.766 -11.391 1 85.81 64 THR B O 1
ATOM 1332 N N . GLY B 1 65 ? -19.828 -12.156 -11.586 1 90.06 65 GLY B N 1
ATOM 1333 C CA . GLY B 1 65 ? -19.625 -11.805 -12.984 1 90.06 65 GLY B CA 1
ATOM 1334 C C . GLY B 1 65 ? -18.891 -10.492 -13.18 1 90.06 65 GLY B C 1
ATOM 1335 O O . GLY B 1 65 ? -18.625 -10.086 -14.305 1 90.06 65 GLY B O 1
ATOM 1336 N N . HIS B 1 66 ? -18.453 -9.805 -12.109 1 86.94 66 HIS B N 1
ATOM 1337 C CA . HIS B 1 66 ? -17.828 -8.5 -12.203 1 86.94 66 HIS B CA 1
ATOM 1338 C C . HIS B 1 66 ? -16.312 -8.625 -12.289 1 86.94 66 HIS B C 1
ATOM 1340 O O . HIS B 1 66 ? -15.75 -9.68 -11.969 1 86.94 66 HIS B O 1
ATOM 1346 N N . VAL B 1 67 ? -15.742 -7.613 -12.898 1 87.25 67 VAL B N 1
ATOM 1347 C CA . VAL B 1 67 ? -14.289 -7.434 -12.875 1 87.25 67 VAL B CA 1
ATOM 1348 C C . VAL B 1 67 ? -13.922 -6.328 -11.891 1 87.25 67 VAL B C 1
ATOM 1350 O O . VAL B 1 67 ? -14.562 -5.273 -11.859 1 87.25 67 VAL B O 1
ATOM 1353 N N . SER B 1 68 ? -12.992 -6.727 -11 1 85.25 68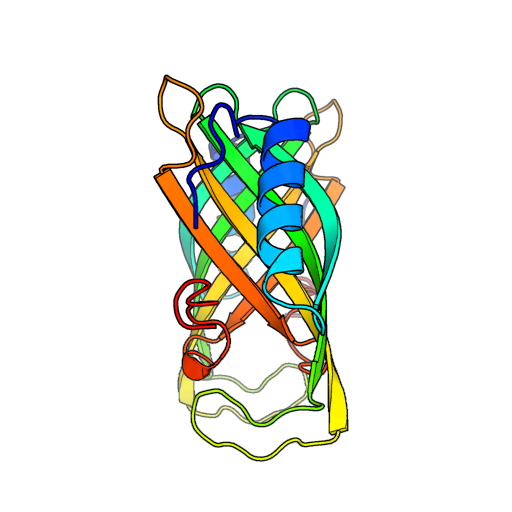 SER B N 1
ATOM 1354 C CA . SER B 1 68 ? -12.508 -5.719 -10.062 1 85.25 68 SER B CA 1
ATOM 1355 C C . SER B 1 68 ? -11.031 -5.41 -10.297 1 85.25 68 SER B C 1
ATOM 1357 O O . SER B 1 68 ? -10.273 -6.273 -10.742 1 85.25 68 SER B O 1
ATOM 1359 N N . THR B 1 69 ? -10.742 -4.133 -10.086 1 88.12 69 THR B N 1
ATOM 1360 C CA . THR B 1 69 ? -9.352 -3.688 -10.164 1 88.12 69 THR B CA 1
ATOM 1361 C C . THR B 1 69 ? -8.906 -3.088 -8.828 1 88.12 69 THR B C 1
ATOM 1363 O O . THR B 1 69 ? -9.648 -2.328 -8.203 1 88.12 69 THR B O 1
ATOM 1366 N N . VAL B 1 70 ? -7.711 -3.551 -8.391 1 87.69 70 VAL B N 1
ATOM 1367 C CA . VAL B 1 70 ? -7.145 -2.998 -7.16 1 87.69 70 VAL B CA 1
ATOM 1368 C C . VAL B 1 70 ? -5.711 -2.535 -7.418 1 87.69 70 VAL B C 1
ATOM 1370 O O . VAL B 1 70 ? -5.031 -3.061 -8.297 1 87.69 70 VAL B O 1
ATOM 1373 N N . GLN B 1 71 ? -5.387 -1.438 -6.77 1 90 71 GLN B N 1
ATOM 1374 C CA . GLN B 1 71 ? -3.98 -1.086 -6.621 1 90 71 GLN B CA 1
ATOM 1375 C C . GLN B 1 71 ? -3.424 -1.588 -5.293 1 90 71 GLN B C 1
ATOM 1377 O O . GLN B 1 71 ? -4.133 -1.6 -4.285 1 90 71 GLN B O 1
ATOM 1382 N N . GLY B 1 72 ? -2.16 -2.021 -5.391 1 90.62 72 GLY B N 1
ATOM 1383 C CA . GLY B 1 72 ? -1.586 -2.555 -4.164 1 90.62 72 GLY B CA 1
ATOM 1384 C C . GLY B 1 72 ? -0.073 -2.451 -4.121 1 90.62 72 GLY B C 1
ATOM 1385 O O . GLY B 1 72 ? 0.551 -1.986 -5.078 1 90.62 72 GLY B O 1
ATOM 1386 N N . VAL B 1 73 ? 0.437 -2.77 -2.98 1 92.81 73 VAL B N 1
ATOM 1387 C CA . VAL B 1 73 ? 1.874 -2.879 -2.756 1 92.81 73 VAL B CA 1
ATOM 1388 C C . VAL B 1 73 ? 2.18 -4.152 -1.967 1 92.81 73 VAL B C 1
ATOM 1390 O O . VAL B 1 73 ? 1.544 -4.422 -0.946 1 92.81 73 VAL B O 1
ATOM 1393 N N . ASP B 1 74 ? 3.088 -4.957 -2.518 1 91.56 74 ASP B N 1
ATOM 1394 C CA . ASP B 1 74 ? 3.639 -6.078 -1.768 1 91.56 74 ASP B CA 1
ATOM 1395 C C . ASP B 1 74 ? 4.996 -5.727 -1.166 1 91.56 74 ASP B C 1
ATOM 1397 O O . ASP B 1 74 ? 5.875 -5.219 -1.863 1 91.56 74 ASP B O 1
ATOM 1401 N N . ARG B 1 75 ? 5.086 -5.906 0.069 1 93.31 75 ARG B N 1
ATOM 1402 C CA . ARG B 1 75 ? 6.371 -5.832 0.754 1 93.31 75 ARG B CA 1
ATOM 1403 C C . ARG B 1 75 ? 7.02 -7.211 0.852 1 93.31 75 ARG B C 1
ATOM 1405 O O . ARG B 1 75 ? 6.406 -8.156 1.347 1 93.31 75 ARG B O 1
ATOM 1412 N N . PHE B 1 76 ? 8.266 -7.262 0.39 1 91.06 76 PHE B N 1
ATOM 1413 C CA . PHE B 1 76 ? 9.008 -8.523 0.426 1 91.06 76 PHE B CA 1
ATOM 1414 C C . PHE B 1 76 ? 10.195 -8.422 1.375 1 91.06 76 PHE B C 1
ATOM 1416 O O . PHE B 1 76 ? 10.875 -7.398 1.424 1 91.06 76 PHE B O 1
ATOM 1423 N N . GLN B 1 77 ? 10.461 -9.547 2.09 1 92.25 77 GLN B N 1
ATOM 1424 C CA . GLN B 1 77 ? 11.695 -9.758 2.84 1 92.25 77 GLN B CA 1
ATOM 1425 C C . GLN B 1 77 ? 12.469 -10.953 2.293 1 92.25 77 GLN B C 1
ATOM 1427 O O . GLN B 1 77 ? 11.883 -11.984 1.973 1 92.25 77 GLN B O 1
ATOM 1432 N N . PHE B 1 78 ? 13.805 -10.727 2.191 1 90.62 78 PHE B N 1
ATOM 1433 C CA . PHE B 1 78 ? 14.656 -11.789 1.661 1 90.62 78 PHE B CA 1
ATOM 1434 C C . PHE B 1 78 ? 15.75 -12.148 2.654 1 90.62 78 PHE B C 1
ATOM 1436 O O . PHE B 1 78 ? 16.25 -11.289 3.379 1 90.62 78 PHE B O 1
ATOM 1443 N N . ASP B 1 79 ? 16.125 -13.484 2.699 1 91.75 79 ASP B N 1
ATOM 1444 C CA . ASP B 1 79 ? 17.266 -13.883 3.51 1 91.75 79 ASP B CA 1
ATOM 1445 C C . ASP B 1 79 ? 18.578 -13.656 2.758 1 91.75 79 ASP B C 1
ATOM 1447 O O . ASP B 1 79 ? 18.578 -13.117 1.648 1 91.75 79 ASP B O 1
ATOM 1451 N N . ARG B 1 80 ? 19.672 -14.008 3.467 1 90.94 80 ARG B N 1
ATOM 1452 C CA . ARG B 1 80 ? 21 -13.742 2.924 1 90.94 80 ARG B CA 1
ATOM 1453 C C . ARG B 1 80 ? 21.234 -14.523 1.639 1 90.94 80 ARG B C 1
ATOM 1455 O O . ARG B 1 80 ? 22.078 -14.148 0.82 1 90.94 80 ARG B O 1
ATOM 1462 N N . GLN B 1 81 ? 20.5 -15.57 1.418 1 88.81 81 GLN B N 1
ATOM 1463 C CA . GLN B 1 81 ? 20.641 -16.391 0.222 1 88.81 81 GLN B CA 1
ATOM 1464 C C . GLN B 1 81 ? 19.703 -15.922 -0.886 1 88.81 81 GLN B C 1
ATOM 1466 O O . GLN B 1 81 ? 19.672 -16.516 -1.967 1 88.81 81 GLN B O 1
ATOM 1471 N N . GLY B 1 82 ? 18.984 -14.852 -0.686 1 86.38 82 GLY B N 1
ATOM 147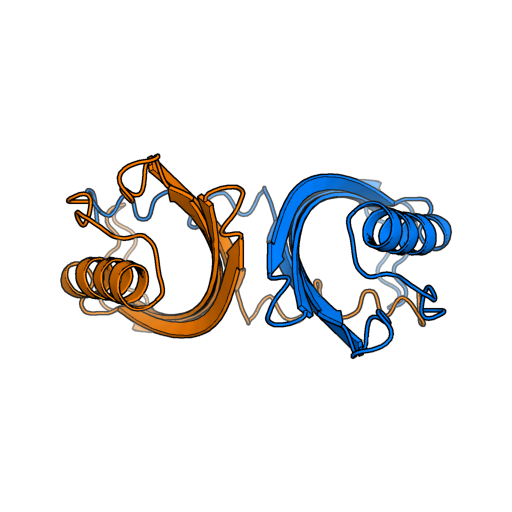2 C CA . GLY B 1 82 ? 18.109 -14.297 -1.71 1 86.38 82 GLY B CA 1
ATOM 1473 C C . GLY B 1 82 ? 16.75 -14.953 -1.754 1 86.38 82 GLY B C 1
ATOM 1474 O O . GLY B 1 82 ? 15.977 -14.742 -2.697 1 86.38 82 GLY B O 1
ATOM 1475 N N . ARG B 1 83 ? 16.453 -15.703 -0.717 1 85.19 83 ARG B N 1
ATOM 1476 C CA . ARG B 1 83 ? 15.148 -16.344 -0.645 1 85.19 83 ARG B CA 1
ATOM 1477 C C . ARG B 1 83 ? 14.133 -15.414 0.022 1 85.19 83 ARG B C 1
ATOM 1479 O O . ARG B 1 83 ? 14.438 -14.773 1.028 1 85.19 83 ARG B O 1
ATOM 1486 N N . CYS B 1 84 ? 12.953 -15.406 -0.625 1 86.56 84 CYS B N 1
ATOM 1487 C CA . CYS B 1 84 ? 11.883 -14.609 -0.032 1 86.56 84 CYS B CA 1
ATOM 1488 C C . CYS B 1 84 ? 11.352 -15.266 1.235 1 86.56 84 CYS B C 1
ATOM 1490 O O . CYS B 1 84 ? 10.914 -16.406 1.206 1 86.56 84 CYS B O 1
ATOM 1492 N N . THR B 1 85 ? 11.336 -14.523 2.402 1 88 85 THR B N 1
ATOM 1493 C CA . THR B 1 85 ? 10.961 -15.102 3.689 1 88 85 THR B CA 1
ATOM 1494 C C . THR B 1 85 ? 9.625 -14.547 4.164 1 88 85 THR B C 1
ATOM 1496 O O . THR B 1 85 ? 9 -15.109 5.07 1 88 85 THR B O 1
ATOM 1499 N N . SER B 1 86 ? 9.18 -13.5 3.607 1 86.12 86 SER B N 1
ATOM 1500 C CA . SER B 1 86 ? 7.926 -12.875 4.008 1 86.12 86 SER B CA 1
ATOM 1501 C C . SER B 1 86 ? 7.355 -12.016 2.887 1 86.12 86 SER B C 1
ATOM 1503 O O . SER B 1 86 ? 8.102 -11.344 2.174 1 86.12 86 SER B O 1
ATOM 1505 N N . ILE B 1 87 ? 5.98 -12.016 2.699 1 86.38 87 ILE B N 1
ATOM 1506 C CA . ILE B 1 87 ? 5.246 -11.125 1.808 1 86.38 87 ILE B CA 1
ATOM 1507 C C . ILE B 1 87 ? 4.07 -10.5 2.559 1 86.38 87 ILE B C 1
ATOM 1509 O O . ILE B 1 87 ? 3.279 -11.211 3.184 1 86.38 87 ILE B O 1
ATOM 1513 N N . GLN B 1 88 ? 4.07 -9.188 2.623 1 87.56 88 GLN B N 1
ATOM 1514 C CA . GLN B 1 88 ? 2.938 -8.438 3.15 1 87.56 88 GLN B CA 1
ATOM 1515 C C . GLN B 1 88 ? 2.289 -7.582 2.062 1 87.56 88 GLN B C 1
ATOM 1517 O O . GLN B 1 88 ? 2.969 -6.805 1.389 1 87.56 88 GLN B O 1
ATOM 1522 N N . SER B 1 89 ? 0.996 -7.73 1.949 1 89.44 89 SER B N 1
ATOM 1523 C CA . SER B 1 89 ? 0.31 -7.016 0.879 1 89.44 89 SER B CA 1
ATOM 1524 C C . SER B 1 89 ? -0.64 -5.961 1.44 1 89.44 89 SER B C 1
ATOM 1526 O O . SER B 1 89 ? -1.339 -6.211 2.426 1 89.44 89 SER B O 1
ATOM 1528 N N . THR B 1 90 ? -0.541 -4.809 0.9 1 88.31 90 THR B N 1
ATOM 1529 C CA . THR B 1 90 ? -1.509 -3.736 1.098 1 88.31 90 THR B CA 1
ATOM 1530 C C . THR B 1 90 ? -2.244 -3.426 -0.203 1 88.31 90 THR B C 1
ATOM 1532 O O . THR B 1 90 ? -1.617 -3.215 -1.242 1 88.31 90 THR B O 1
ATOM 1535 N N . ARG B 1 91 ? -3.545 -3.471 -0.11 1 87.06 91 ARG B N 1
ATOM 1536 C CA . ARG B 1 91 ? -4.336 -3.258 -1.32 1 87.06 91 ARG B CA 1
ATOM 1537 C C . ARG B 1 91 ? -5.402 -2.193 -1.098 1 87.06 91 ARG B C 1
ATOM 1539 O O . ARG B 1 91 ? -5.895 -2.025 0.019 1 87.06 91 ARG B O 1
ATOM 1546 N N . GLN B 1 92 ? -5.676 -1.579 -2.121 1 83.38 92 GLN B N 1
ATOM 1547 C CA . GLN B 1 92 ? -6.719 -0.559 -2.154 1 83.38 92 GLN B CA 1
ATOM 1548 C C . GLN B 1 92 ? -7.578 -0.694 -3.406 1 83.38 92 GLN B C 1
ATOM 1550 O O . GLN B 1 92 ? -7.059 -0.711 -4.523 1 83.38 92 GLN B O 1
ATOM 1555 N N . ARG B 1 93 ? -8.914 -0.844 -3.076 1 77.12 93 ARG B N 1
ATOM 1556 C CA . ARG B 1 93 ? -9.82 -0.904 -4.211 1 77.12 93 ARG B CA 1
ATOM 1557 C C . ARG B 1 93 ? -9.953 0.459 -4.883 1 77.12 93 ARG B C 1
ATOM 1559 O O . ARG B 1 93 ? -9.969 1.491 -4.211 1 77.12 93 ARG B O 1
ATOM 1566 N N . PHE B 1 94 ? -9.992 0.448 -6.281 1 65.5 94 PHE B N 1
ATOM 1567 C CA . PHE B 1 94 ? -10.164 1.688 -7.027 1 65.5 94 PHE B CA 1
ATOM 1568 C C . PHE B 1 94 ? -11.453 2.389 -6.617 1 65.5 94 PHE B C 1
ATOM 1570 O O . PHE B 1 94 ? -11.531 3.619 -6.629 1 65.5 94 PHE B O 1
ATOM 1577 N N . THR B 1 95 ? -12.539 1.663 -6.57 1 57.16 95 THR B N 1
ATOM 1578 C CA . THR B 1 95 ? -13.805 2.297 -6.211 1 57.16 95 THR B CA 1
ATOM 1579 C C . THR B 1 95 ? -13.672 3.057 -4.895 1 57.16 95 THR B C 1
ATOM 1581 O O . THR B 1 95 ? -14.484 3.934 -4.594 1 57.16 95 THR B O 1
ATOM 1584 N N . ASP B 1 96 ? -12.875 2.51 -4.223 1 53.38 96 ASP B N 1
ATOM 1585 C CA . ASP B 1 96 ? -12.664 3.219 -2.963 1 53.38 96 ASP B CA 1
ATOM 1586 C C . ASP B 1 96 ? -11.977 4.566 -3.199 1 53.38 96 ASP B C 1
ATOM 1588 O O . ASP B 1 96 ? -11.555 5.227 -2.25 1 53.38 96 ASP B O 1
ATOM 1592 N N . GLU B 1 97 ? -11.977 4.879 -4.426 1 45.03 97 GLU B N 1
ATOM 1593 C CA . GLU B 1 97 ? -11.445 6.16 -4.879 1 45.03 97 GLU B CA 1
ATOM 1594 C C . GLU B 1 97 ? -11.531 7.215 -3.781 1 45.03 97 GLU B C 1
ATOM 1596 O O . GLU B 1 97 ? -10.766 8.18 -3.775 1 45.03 97 GLU B O 1
ATOM 1601 N N . GLU B 1 98 ? -12.898 7.359 -3.434 1 39.41 98 GLU B N 1
ATOM 1602 C CA . GLU B 1 98 ? -13.047 8.633 -2.736 1 39.41 98 GLU B CA 1
ATOM 1603 C C . GLU B 1 98 ? -11.852 8.914 -1.829 1 39.41 98 GLU B C 1
ATOM 1605 O O . GLU B 1 98 ? -11.367 10.039 -1.76 1 39.41 98 GLU B O 1
ATOM 1610 N N . GLY B 1 99 ? -11.828 8.133 -0.651 1 39.25 99 GLY B N 1
ATOM 1611 C CA . GLY B 1 99 ? -11.32 8.695 0.59 1 39.25 99 GLY B CA 1
ATOM 1612 C C . GLY B 1 99 ? -9.805 8.781 0.622 1 39.25 99 GLY B C 1
ATOM 1613 O O . GLY B 1 99 ? -9.227 9.281 1.589 1 39.25 99 GLY B O 1
ATOM 1614 N N . LEU B 1 100 ? -9.242 7.812 0.063 1 40.25 100 LEU B N 1
ATOM 1615 C CA . LEU B 1 100 ? -7.805 7.93 0.304 1 40.25 100 LEU B CA 1
ATOM 1616 C C . LEU B 1 100 ? -7.199 9.031 -0.56 1 40.25 100 LEU B C 1
ATOM 1618 O O . LEU B 1 100 ? -5.977 9.164 -0.631 1 40.25 100 LEU B O 1
ATOM 1622 N N . GLN B 1 101 ? -8.039 9.445 -1.675 1 37.81 101 GLN B N 1
ATOM 1623 C CA . GLN B 1 101 ? -7.406 10.625 -2.25 1 37.81 101 GLN B CA 1
ATOM 1624 C C . GLN B 1 101 ? -6.434 11.258 -1.262 1 37.81 101 GLN B C 1
ATOM 1626 O O . GLN B 1 101 ? -6.441 10.93 -0.074 1 37.81 101 GLN B O 1
ATOM 1631 N N . LEU B 1 102 ? -6.285 12.695 -1.691 1 36.25 102 LEU B N 1
ATOM 1632 C CA . LEU B 1 102 ? -5.445 13.82 -1.275 1 36.25 102 LEU B CA 1
ATOM 1633 C C . LEU B 1 102 ? -5.551 14.047 0.228 1 36.25 102 LEU B C 1
ATOM 1635 O O . LEU B 1 102 ? -6.637 14.32 0.744 1 36.25 102 LEU B O 1
ATOM 1639 N N . ILE B 1 103 ? -5.273 13.328 1.164 1 35.69 103 ILE B N 1
ATOM 1640 C CA . ILE B 1 103 ? -4.77 14.398 2.016 1 35.69 103 ILE B CA 1
ATOM 1641 C C . ILE B 1 103 ? -4.414 15.617 1.16 1 35.69 103 ILE B C 1
ATOM 1643 O O . ILE B 1 103 ? -3.447 15.578 0.397 1 35.69 103 ILE B O 1
ATOM 1647 N N . ASP B 1 104 ? -5.109 15.938 0.155 1 34.12 104 ASP B N 1
ATOM 1648 C CA . ASP B 1 104 ? -4.996 17.375 -0.071 1 34.12 104 ASP B CA 1
ATOM 1649 C C . ASP B 1 104 ? -4.445 18.078 1.165 1 34.12 104 ASP B C 1
ATOM 1651 O O . ASP B 1 104 ? -5.188 18.359 2.107 1 34.12 104 ASP B O 1
ATOM 1655 N N . TRP B 1 105 ? -3.432 17.562 1.702 1 33.25 105 TRP B N 1
ATOM 1656 C CA . TRP B 1 105 ? -2.73 18.359 2.701 1 33.25 105 TRP B CA 1
ATOM 1657 C C . TRP B 1 105 ? -2.969 19.844 2.471 1 33.25 105 TRP B C 1
ATOM 1659 O O . TRP B 1 105 ? -2.711 20.672 3.355 1 33.25 105 TRP B O 1
ATOM 1669 N N . ASP B 1 106 ? -2.938 20.219 1.312 1 33.81 106 ASP B N 1
ATOM 1670 C CA . ASP B 1 106 ? -3.287 21.625 1.177 1 33.81 106 ASP B CA 1
ATOM 1671 C C . ASP B 1 106 ? -4.707 21.891 1.672 1 33.81 106 ASP B C 1
ATOM 1673 O O . ASP B 1 106 ? -4.977 22.938 2.273 1 33.81 106 ASP B O 1
ATOM 1677 N N . THR B 1 107 ? -5.633 21.25 1.103 1 32.94 107 THR B N 1
ATOM 1678 C CA . THR B 1 107 ? -6.961 21.75 1.445 1 32.94 107 THR B CA 1
ATOM 1679 C C . THR B 1 107 ? -7.367 21.297 2.844 1 32.94 107 THR B C 1
ATOM 1681 O O . THR B 1 107 ? -8.438 21.641 3.332 1 32.94 107 THR B O 1
ATOM 1684 N N . ALA B 1 108 ? -6.578 20.344 3.471 1 31.03 108 ALA B N 1
ATOM 1685 C CA . ALA B 1 108 ? -7.016 20.094 4.84 1 31.03 108 ALA B CA 1
ATOM 1686 C C . ALA B 1 108 ? -6.652 21.266 5.754 1 31.03 108 ALA B C 1
ATOM 1688 O O . ALA B 1 108 ? -5.625 21.906 5.559 1 31.03 108 ALA B O 1
#

Solvent-accessible surface area (backbone atoms only — not comparable to full-atom values): 11893 Å² total; per-residue (Å²): 116,82,68,46,76,52,19,57,57,70,69,22,45,51,50,50,51,51,55,54,35,69,70,33,82,52,43,46,76,46,80,75,46,76,43,52,15,77,90,75,33,34,34,38,40,31,31,41,38,39,37,52,32,73,53,58,43,96,86,62,46,71,49,75,69,46,73,47,54,31,41,35,36,36,38,39,34,36,49,98,77,20,32,61,75,45,79,47,74,45,51,26,58,58,80,63,58,74,72,63,50,69,73,42,64,70,78,91,119,83,68,46,74,50,20,58,56,72,70,24,45,49,50,49,51,50,54,54,36,69,69,32,80,53,44,46,77,44,78,76,45,76,44,53,14,77,90,75,33,33,33,37,40,30,30,42,37,38,37,53,33,72,54,57,44,92,85,63,46,71,49,77,67,46,74,46,54,32,40,35,37,37,38,37,33,37,48,98,76,22,32,59,75,46,79,47,64,47,47,25,56,51,86,53,48,70,74,69,47,69,73,40,64,67,81,89

Organism: Tetradesmus obliquus (NCBI:txid3088)

Sequence (216 aa):
MGLVEDAFGISGLQDVIQEFQASHPLLKVLMDDLIIDEERRTASA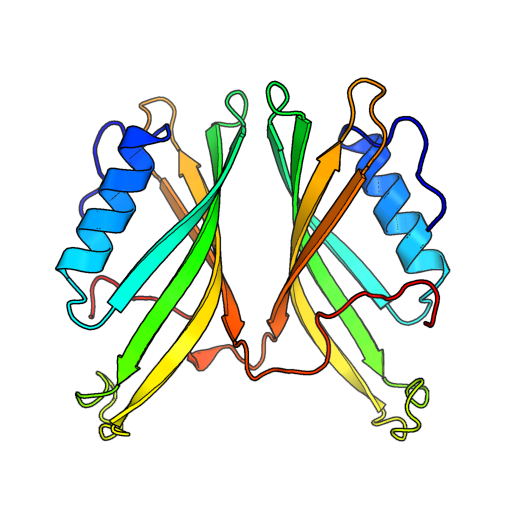FFTATAAHLLPSREGVPATGHVSTVQGVDRFQFDRQGRCTSIQSTRQRFTDEEGLQLIDWDTAMGLVEDAFGISGLQDVIQEFQASHPLLKVLMDDLIIDEERRTASAFFTATAAHLLPSREGVPATGHVSTVQGVDRFQFDRQGRCTSIQSTRQRFTDEEGLQLIDWDTA

Foldseek 3Di:
DPFQQLLQDDVSVVVVVVVVCVVVVQKDKAFPDKDADPVQQKIKTKIKMKGAQQQADPVGRGRPRDIWIKIKIWIWHADPRNTTDDIDMDIDTVVVPDPVPPVCCVVD/DPFQQLLQDDVSVVVVVVVVCVVVVQKDKAFPDKDADPVQQKIKTKIKMKGAQQQADPVGRHRPRDIWIKIKIWIWHADPRNTTDDIDMDIDTVVVVPDVPDVCCVVD